Protein AF-A0A345H1N1-F1 (afdb_monomer_lite)

Radius of gyration: 35.84 Å; chains: 1; bounding box: 67×28×110 Å

Structure (mmCIF, N/CA/C/O backbone):
data_AF-A0A345H1N1-F1
#
_entry.id   AF-A0A345H1N1-F1
#
loop_
_atom_site.group_PDB
_atom_site.id
_atom_site.type_symbol
_atom_site.label_atom_id
_atom_site.label_alt_id
_atom_site.label_comp_id
_atom_site.label_asym_id
_atom_site.label_entity_id
_atom_site.label_seq_id
_atom_site.pdbx_PDB_ins_code
_atom_site.Cartn_x
_atom_site.Cartn_y
_atom_site.Cartn_z
_atom_site.occupancy
_atom_site.B_iso_or_equiv
_atom_site.auth_seq_id
_atom_site.auth_comp_id
_atom_site.auth_asym_id
_atom_site.auth_atom_id
_atom_site.pdbx_PDB_model_num
ATOM 1 N N . MET A 1 1 ? 13.027 12.623 -29.153 1.00 39.78 1 MET A N 1
ATOM 2 C CA . MET A 1 1 ? 14.029 11.541 -29.281 1.00 39.78 1 MET A CA 1
ATOM 3 C C . MET A 1 1 ? 15.405 12.136 -28.985 1.00 39.78 1 MET A C 1
ATOM 5 O O . MET A 1 1 ? 16.012 12.706 -29.875 1.00 39.78 1 MET A O 1
ATOM 9 N N . PHE A 1 2 ? 15.850 12.129 -27.725 1.00 37.16 2 PHE A N 1
ATOM 10 C CA . PHE A 1 2 ? 17.120 12.752 -27.324 1.00 37.16 2 PHE A CA 1
ATOM 11 C C . PHE A 1 2 ? 18.107 11.652 -26.933 1.00 37.16 2 PHE A C 1
ATOM 13 O O . PHE A 1 2 ? 18.015 11.105 -25.834 1.00 37.16 2 PHE A O 1
ATOM 20 N N . TYR A 1 3 ? 18.989 11.295 -27.869 1.00 51.28 3 TYR A N 1
ATOM 21 C CA . TYR A 1 3 ? 20.239 10.606 -27.556 1.00 51.28 3 TYR A CA 1
ATOM 22 C C . TYR A 1 3 ? 21.123 11.552 -26.745 1.00 51.28 3 TYR A C 1
ATOM 24 O O . TYR A 1 3 ? 20.972 12.775 -26.841 1.00 51.28 3 TYR A O 1
ATOM 32 N N . ASP A 1 4 ? 22.042 11.007 -25.955 1.00 50.91 4 ASP A N 1
ATOM 33 C CA . ASP A 1 4 ? 23.079 11.830 -25.349 1.00 50.91 4 ASP A CA 1
ATOM 34 C C . ASP A 1 4 ? 23.990 12.329 -26.482 1.00 50.91 4 ASP A C 1
ATOM 36 O O . ASP A 1 4 ? 24.907 11.637 -26.917 1.00 50.91 4 ASP A O 1
ATOM 40 N N . LYS A 1 5 ? 23.692 13.521 -27.023 1.00 53.75 5 LYS A N 1
ATOM 41 C CA . LYS A 1 5 ? 24.437 14.202 -28.104 1.00 53.75 5 LYS A CA 1
ATOM 42 C C . LYS A 1 5 ? 25.899 14.514 -27.732 1.00 53.75 5 LYS A C 1
ATOM 44 O O . LYS A 1 5 ? 26.544 15.303 -28.405 1.00 53.75 5 LYS A O 1
ATOM 49 N N . LYS A 1 6 ? 26.412 13.964 -26.631 1.00 58.31 6 LYS A N 1
ATOM 50 C CA . LYS A 1 6 ? 27.710 14.289 -26.040 1.00 58.31 6 LYS A CA 1
ATOM 51 C C . LYS A 1 6 ? 28.793 13.249 -26.307 1.00 58.31 6 LYS A C 1
ATOM 53 O O . LYS A 1 6 ? 29.934 13.501 -25.936 1.00 58.31 6 LYS A O 1
ATOM 58 N N . ALA A 1 7 ? 28.484 12.111 -26.934 1.00 70.31 7 ALA A N 1
ATOM 59 C CA . ALA A 1 7 ? 29.534 11.184 -27.345 1.00 70.31 7 ALA A CA 1
ATOM 60 C C . ALA A 1 7 ? 30.322 11.800 -28.522 1.00 70.31 7 ALA A C 1
ATOM 62 O O . ALA A 1 7 ? 29.725 12.044 -29.575 1.00 70.31 7 ALA A O 1
ATOM 63 N N . PRO A 1 8 ? 31.636 12.057 -28.378 1.00 77.50 8 PRO A N 1
ATOM 64 C CA . PRO A 1 8 ? 32.432 12.701 -29.424 1.00 77.50 8 PRO A CA 1
ATOM 65 C C . PRO A 1 8 ? 32.427 11.902 -30.737 1.00 77.50 8 PRO A C 1
ATOM 67 O O . PRO A 1 8 ? 32.421 12.501 -31.807 1.00 77.50 8 PRO A O 1
ATOM 70 N N . GLU A 1 9 ? 32.319 10.573 -30.658 1.00 82.50 9 GLU A N 1
ATOM 71 C CA . GLU A 1 9 ? 32.209 9.666 -31.810 1.00 82.50 9 GLU A CA 1
ATOM 72 C C . GLU A 1 9 ? 30.893 9.852 -32.595 1.00 82.50 9 GLU A C 1
ATOM 74 O O . GLU A 1 9 ? 30.900 9.819 -33.821 1.00 82.50 9 GLU A O 1
ATOM 79 N N . LEU A 1 10 ? 29.763 10.116 -31.918 1.00 79.88 10 LEU A N 1
ATOM 80 C CA . LEU A 1 10 ? 28.478 10.384 -32.588 1.00 79.88 10 LEU A CA 1
ATOM 81 C C . LEU A 1 10 ? 28.471 11.754 -33.276 1.00 79.88 10 LEU A C 1
ATOM 83 O O . LEU A 1 10 ? 27.921 11.882 -34.365 1.00 79.88 10 LEU A O 1
ATOM 87 N N . ILE A 1 11 ? 29.098 12.760 -32.655 1.00 82.50 11 ILE A N 1
ATOM 88 C CA . ILE A 1 11 ? 29.240 14.102 -33.239 1.00 82.50 11 ILE A CA 1
ATOM 89 C C . ILE A 1 11 ? 30.155 14.054 -34.471 1.00 82.50 11 ILE A C 1
ATOM 91 O O . ILE A 1 11 ? 29.876 14.714 -35.469 1.00 82.50 11 ILE A O 1
ATOM 95 N N . GLN A 1 12 ? 31.241 13.277 -34.414 1.00 86.19 12 GLN A N 1
ATOM 96 C CA . GLN A 1 12 ? 32.125 13.064 -35.562 1.00 86.19 12 GLN A CA 1
ATOM 97 C C . GLN A 1 12 ? 31.409 12.325 -36.694 1.00 86.19 12 GLN A C 1
ATOM 99 O O . GLN A 1 12 ? 31.507 12.758 -37.835 1.00 86.19 12 GLN A O 1
ATOM 104 N N . LEU A 1 13 ? 30.634 11.283 -36.381 1.00 86.56 13 LEU A N 1
ATOM 105 C CA . LEU A 1 13 ? 29.859 10.544 -37.377 1.00 86.56 13 LEU A CA 1
ATOM 106 C C . LEU A 1 13 ? 28.809 11.423 -38.081 1.00 86.56 13 LEU A C 1
ATOM 108 O O . LEU A 1 13 ? 28.622 11.308 -39.289 1.00 86.56 13 LEU A O 1
ATOM 112 N N . GLU A 1 14 ? 28.125 12.299 -37.336 1.00 86.12 14 GLU A N 1
ATOM 113 C CA . GLU A 1 14 ? 27.153 13.255 -37.889 1.00 86.12 14 GLU A CA 1
ATOM 114 C C . GLU A 1 14 ? 27.842 14.262 -38.823 1.00 86.12 14 GLU A C 1
ATOM 116 O O . GLU A 1 14 ? 27.400 14.431 -39.955 1.00 86.12 14 GLU A O 1
ATOM 121 N N . LYS A 1 15 ? 28.998 14.809 -38.422 1.00 87.31 15 LYS A N 1
ATOM 122 C CA . LYS A 1 15 ? 29.807 15.683 -39.287 1.00 87.31 15 LYS A CA 1
ATOM 123 C C . LYS A 1 15 ? 30.308 14.983 -40.549 1.00 87.31 15 LYS A C 1
ATOM 125 O O . LYS A 1 15 ? 30.185 15.541 -41.627 1.00 87.31 15 LYS A O 1
ATOM 130 N N . SER A 1 16 ? 30.832 13.761 -40.448 1.00 86.81 16 SER A N 1
ATOM 131 C CA . SER A 1 16 ? 31.316 13.018 -41.621 1.00 86.81 16 SER A CA 1
ATOM 132 C C . SER A 1 16 ? 30.208 12.710 -42.630 1.00 86.81 16 SER A C 1
ATOM 134 O O . SER A 1 16 ? 30.480 12.623 -43.825 1.00 86.81 16 SER A O 1
ATOM 136 N N . TYR A 1 17 ? 28.967 12.549 -42.169 1.00 89.12 17 TYR A N 1
ATOM 137 C CA . TYR A 1 17 ? 27.811 12.404 -43.050 1.00 89.12 17 TYR A CA 1
ATOM 138 C C . TYR A 1 17 ? 27.404 13.738 -43.689 1.00 89.12 17 TYR A C 1
ATOM 140 O O . TYR A 1 17 ? 27.202 13.788 -44.901 1.00 89.12 17 TYR A O 1
ATOM 148 N N . ASP A 1 18 ? 27.338 14.816 -42.902 1.00 89.38 18 ASP A N 1
ATOM 149 C CA . ASP A 1 18 ? 26.990 16.158 -43.389 1.00 89.38 18 ASP A CA 1
ATOM 150 C C . ASP A 1 18 ? 28.022 16.697 -44.398 1.00 89.38 18 ASP A C 1
ATOM 152 O O . ASP A 1 18 ? 27.653 17.327 -45.389 1.00 89.38 18 ASP A O 1
ATOM 156 N N . ASP A 1 19 ? 29.303 16.379 -44.193 1.00 92.00 19 ASP A N 1
ATOM 157 C CA . ASP A 1 19 ? 30.414 16.711 -45.092 1.00 92.00 19 ASP A CA 1
ATOM 158 C C . ASP A 1 19 ? 30.462 15.802 -46.344 1.00 92.00 19 ASP A C 1
ATOM 160 O O . ASP A 1 19 ? 31.315 15.981 -47.215 1.00 92.00 19 ASP A O 1
ATOM 164 N N . GLY A 1 20 ? 29.567 14.810 -46.452 1.00 87.25 20 GLY A N 1
ATOM 165 C CA . GLY A 1 20 ? 29.479 13.885 -47.588 1.00 87.25 20 GLY A CA 1
ATOM 166 C C . GLY A 1 20 ? 30.618 12.862 -47.678 1.00 87.25 20 GLY A C 1
ATOM 167 O O . GLY A 1 20 ? 30.794 12.237 -48.723 1.00 87.25 20 GLY A O 1
ATOM 168 N N . ILE A 1 21 ? 31.393 12.687 -46.603 1.00 89.75 21 ILE A N 1
ATOM 169 C CA . ILE A 1 21 ? 32.538 11.763 -46.539 1.00 89.75 21 ILE A CA 1
ATOM 170 C C 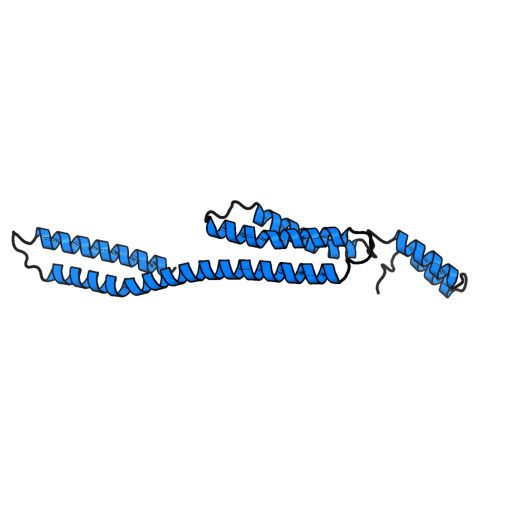. ILE A 1 21 ? 32.058 10.305 -46.514 1.00 89.75 21 ILE A C 1
ATOM 172 O O . ILE A 1 21 ? 32.719 9.430 -47.070 1.00 89.75 21 ILE A O 1
ATOM 176 N N . ILE A 1 22 ? 30.906 10.047 -45.891 1.00 89.81 22 ILE A N 1
ATOM 177 C CA . ILE A 1 22 ? 30.294 8.716 -45.787 1.00 89.81 22 ILE A CA 1
ATOM 178 C C . ILE A 1 22 ? 28.904 8.694 -46.419 1.00 89.81 22 ILE A C 1
ATOM 180 O O . ILE A 1 22 ? 28.160 9.676 -46.373 1.00 89.81 22 ILE A O 1
ATOM 184 N N . ASN A 1 23 ? 28.530 7.550 -46.993 1.00 91.50 23 ASN A N 1
ATOM 185 C CA . ASN A 1 23 ? 27.198 7.372 -47.564 1.00 91.50 23 ASN A CA 1
ATOM 186 C C . ASN A 1 23 ? 26.143 7.094 -46.467 1.00 91.50 23 ASN A C 1
ATOM 188 O O . ASN A 1 23 ? 26.455 6.831 -45.303 1.00 91.50 23 ASN A O 1
ATOM 192 N N . LYS A 1 24 ? 24.859 7.144 -46.837 1.00 89.06 24 LYS A N 1
ATOM 193 C CA . LYS A 1 24 ? 23.734 6.950 -45.905 1.00 89.06 24 LYS A CA 1
ATOM 194 C C . LYS A 1 24 ? 23.701 5.557 -45.265 1.00 89.06 24 LYS A C 1
ATOM 196 O O . LYS A 1 24 ? 23.335 5.439 -44.093 1.00 89.06 24 LYS A O 1
ATOM 201 N N . ASP A 1 25 ? 24.073 4.527 -46.015 1.00 89.69 25 ASP A N 1
ATOM 202 C CA . ASP A 1 25 ? 24.049 3.142 -45.543 1.00 89.69 25 ASP A CA 1
ATOM 203 C C . ASP A 1 25 ? 25.142 2.922 -44.489 1.00 89.69 25 ASP A C 1
ATOM 205 O O . ASP A 1 25 ? 24.876 2.397 -43.408 1.00 89.69 25 ASP A O 1
ATOM 209 N N . GLU A 1 26 ? 26.337 3.446 -44.743 1.00 87.31 26 GLU A N 1
ATOM 210 C CA . GLU A 1 26 ? 27.490 3.430 -43.850 1.00 87.31 26 GLU A CA 1
ATOM 211 C C . GLU A 1 26 ? 27.239 4.254 -42.582 1.00 87.31 26 GLU A C 1
ATOM 213 O O . GLU A 1 26 ? 27.481 3.771 -41.473 1.00 87.31 26 GLU A O 1
ATOM 218 N N . TYR A 1 27 ? 26.635 5.441 -42.715 1.00 87.19 27 TYR A N 1
ATOM 219 C CA . TYR A 1 27 ? 26.169 6.224 -41.570 1.00 87.19 27 TYR A CA 1
ATOM 220 C C . TYR A 1 27 ? 25.184 5.428 -40.706 1.00 87.19 27 TYR A C 1
ATOM 222 O O . TYR A 1 27 ? 25.303 5.406 -39.480 1.00 87.19 27 TYR A O 1
ATOM 230 N N . SER A 1 28 ? 24.216 4.744 -41.323 1.00 87.25 28 SER A N 1
ATOM 231 C CA . SER A 1 28 ? 23.210 3.974 -40.588 1.00 87.25 28 SER A CA 1
ATOM 232 C C . SER A 1 28 ? 23.809 2.772 -39.847 1.00 87.25 28 SER A C 1
ATOM 234 O O . SER A 1 28 ? 23.462 2.543 -38.685 1.00 87.25 28 SER A O 1
ATOM 236 N N . ALA A 1 29 ? 24.758 2.068 -40.472 1.00 88.94 29 ALA A N 1
ATOM 237 C CA . ALA A 1 29 ? 25.453 0.930 -39.884 1.00 88.94 29 ALA A CA 1
ATOM 238 C C . ALA A 1 29 ? 26.325 1.360 -38.696 1.00 88.94 29 ALA A C 1
ATOM 240 O O . ALA A 1 29 ? 26.198 0.814 -37.599 1.00 88.94 29 ALA A O 1
ATOM 241 N N . GLN A 1 30 ? 27.145 2.401 -38.866 1.00 86.88 30 GLN A N 1
ATOM 242 C CA . GLN A 1 30 ? 27.997 2.919 -37.791 1.00 86.88 30 GLN A CA 1
ATOM 243 C C . GLN A 1 30 ? 27.168 3.505 -36.642 1.00 86.88 30 GLN A C 1
ATOM 245 O O . GLN A 1 30 ? 27.479 3.297 -35.468 1.00 86.88 30 GLN A O 1
ATOM 250 N N . LYS A 1 31 ? 26.050 4.168 -36.953 1.00 85.81 31 LYS A N 1
ATOM 251 C CA . LYS A 1 31 ? 25.119 4.678 -35.942 1.00 85.81 31 LYS A CA 1
ATOM 252 C C . LYS A 1 31 ? 24.463 3.558 -35.138 1.00 85.81 31 LYS A C 1
ATOM 254 O O . LYS A 1 31 ? 24.249 3.744 -33.942 1.00 85.81 31 LYS A O 1
ATOM 259 N N . ALA A 1 32 ? 24.145 2.418 -35.753 1.00 84.19 32 ALA A N 1
ATOM 260 C CA . ALA A 1 32 ? 23.611 1.257 -35.044 1.00 84.19 32 ALA A CA 1
ATOM 261 C C . ALA A 1 32 ? 24.638 0.678 -34.056 1.00 84.19 32 ALA A C 1
ATOM 263 O O . ALA A 1 32 ? 24.300 0.475 -32.891 1.00 84.19 32 ALA A O 1
ATOM 264 N N . ILE A 1 33 ? 25.898 0.536 -34.482 1.00 86.00 33 ILE A N 1
ATOM 265 C CA . ILE A 1 33 ? 27.005 0.060 -33.635 1.00 86.00 33 ILE A CA 1
ATOM 266 C C . ILE A 1 33 ? 27.240 1.010 -32.455 1.00 86.00 33 ILE A C 1
ATOM 268 O O . ILE A 1 33 ? 27.330 0.582 -31.305 1.00 86.00 33 ILE A O 1
ATOM 272 N N . LEU A 1 34 ? 27.295 2.322 -32.709 1.00 82.88 34 LEU A N 1
ATOM 273 C CA . LEU A 1 34 ? 27.452 3.314 -31.642 1.00 82.88 34 LEU A CA 1
ATOM 274 C C . LEU A 1 34 ? 26.242 3.332 -30.700 1.00 82.88 34 LEU A C 1
ATOM 276 O O . LEU A 1 34 ? 26.401 3.494 -29.492 1.00 82.88 34 LEU A O 1
ATOM 280 N N . LYS A 1 35 ? 25.027 3.143 -31.225 1.00 77.12 35 LYS A N 1
ATOM 281 C CA . LYS A 1 35 ? 23.811 3.057 -30.409 1.00 77.12 35 LYS A CA 1
ATOM 282 C C . LYS A 1 35 ? 23.855 1.859 -29.466 1.00 77.12 35 LYS A C 1
ATOM 284 O O . LYS A 1 35 ? 23.473 2.015 -28.313 1.00 77.12 35 LYS A O 1
ATOM 289 N N . GLU A 1 36 ? 24.324 0.709 -29.934 1.00 80.12 36 GLU A N 1
ATOM 290 C CA . GLU A 1 36 ? 24.528 -0.476 -29.102 1.00 80.12 36 GLU A CA 1
ATOM 291 C C . GLU A 1 36 ? 25.612 -0.223 -28.043 1.00 80.12 36 GLU A C 1
ATOM 293 O O . GLU A 1 36 ? 25.354 -0.403 -26.854 1.00 80.12 36 GLU A O 1
ATOM 298 N N . LYS A 1 37 ? 26.763 0.339 -28.446 1.00 81.38 37 LYS A N 1
ATOM 299 C CA . LYS A 1 37 ? 27.897 0.678 -27.563 1.00 81.38 37 LYS A CA 1
ATOM 300 C C . LYS A 1 37 ? 27.518 1.605 -26.403 1.00 81.38 37 LYS A C 1
ATOM 302 O O . LYS A 1 37 ? 28.043 1.454 -25.304 1.00 81.38 37 LYS A O 1
ATOM 307 N N . TYR A 1 38 ? 26.638 2.578 -26.642 1.00 77.25 38 TYR A N 1
ATOM 308 C CA . TYR A 1 38 ? 26.179 3.524 -25.617 1.00 77.25 38 TYR A CA 1
ATOM 309 C C . TYR A 1 38 ? 24.842 3.136 -24.968 1.00 77.25 38 TYR A C 1
ATOM 311 O O . TYR A 1 38 ? 24.354 3.862 -24.097 1.00 77.25 38 TYR A O 1
ATOM 319 N N . SER A 1 39 ? 24.244 2.011 -25.366 1.00 77.88 39 SER A N 1
ATOM 320 C CA . SER A 1 39 ? 23.060 1.477 -24.698 1.00 77.88 39 SER A CA 1
ATOM 321 C C . SER A 1 39 ? 23.440 0.711 -23.431 1.00 77.88 39 SER A C 1
ATOM 323 O O . SER A 1 39 ? 24.506 0.112 -23.335 1.00 77.88 39 SER A O 1
ATOM 325 N N . PHE A 1 40 ? 22.568 0.748 -22.428 1.00 78.62 40 PHE A N 1
ATOM 326 C CA . PHE A 1 40 ? 22.725 0.004 -21.184 1.00 78.62 40 PHE A CA 1
ATOM 327 C C . PHE A 1 40 ? 21.446 -0.787 -20.926 1.00 78.62 40 PHE A C 1
ATOM 329 O O . PHE A 1 40 ? 20.407 -0.179 -20.672 1.00 78.62 40 PHE A O 1
ATOM 336 N N . VAL A 1 41 ? 21.516 -2.121 -21.014 1.00 79.38 41 VAL A N 1
ATOM 337 C CA . VAL A 1 41 ? 20.374 -3.034 -20.782 1.00 79.38 41 VAL A CA 1
ATOM 338 C C . VAL A 1 41 ? 19.149 -2.622 -21.623 1.00 79.38 41 VAL A C 1
ATOM 340 O O . VAL A 1 41 ? 18.059 -2.407 -21.110 1.00 79.38 41 VAL A O 1
ATOM 343 N N . GLY A 1 42 ? 19.352 -2.355 -22.918 1.00 76.81 42 GLY A N 1
ATOM 344 C CA . GLY A 1 42 ? 18.291 -1.894 -23.827 1.00 76.81 42 GLY A CA 1
ATOM 345 C C . GLY A 1 42 ? 17.887 -0.413 -23.694 1.00 76.81 42 GLY A C 1
ATOM 346 O O . GLY A 1 42 ? 17.185 0.116 -24.559 1.00 76.81 42 GLY A O 1
ATOM 347 N N . PHE A 1 43 ? 18.367 0.315 -22.679 1.00 81.81 43 PHE A N 1
ATOM 348 C CA . PHE A 1 43 ? 18.111 1.751 -22.516 1.00 81.81 43 PHE A CA 1
ATOM 349 C C . PHE A 1 43 ? 19.154 2.606 -23.233 1.00 81.81 43 PHE A C 1
ATOM 351 O O . PHE A 1 43 ? 20.336 2.288 -23.264 1.00 81.81 43 PHE A O 1
ATOM 358 N N . THR A 1 44 ? 18.744 3.768 -23.752 1.00 79.12 44 THR A N 1
ATOM 359 C CA . THR A 1 44 ? 19.651 4.668 -24.493 1.00 79.12 44 THR A CA 1
ATOM 360 C C . THR A 1 44 ? 20.733 5.328 -23.639 1.00 79.12 44 THR A C 1
ATOM 362 O O . THR A 1 44 ? 21.655 5.914 -24.192 1.00 79.12 44 THR A O 1
ATOM 365 N N . ASN A 1 45 ? 20.565 5.358 -22.315 1.00 81.81 45 ASN A N 1
ATOM 366 C CA . ASN A 1 45 ? 21.574 5.816 -21.365 1.00 81.81 45 ASN A CA 1
ATOM 367 C C . ASN A 1 45 ? 21.270 5.290 -19.953 1.00 81.81 45 ASN A C 1
ATOM 369 O O . ASN A 1 45 ? 20.127 4.962 -19.622 1.00 81.81 45 ASN A O 1
ATOM 373 N N . VAL A 1 46 ? 22.292 5.297 -19.093 1.00 84.12 46 VAL A N 1
ATOM 374 C CA . VAL A 1 46 ? 22.192 4.854 -17.690 1.00 84.12 46 VAL A CA 1
ATOM 375 C C . VAL A 1 46 ? 21.153 5.660 -16.909 1.00 84.12 46 VAL A C 1
ATOM 377 O O . VAL A 1 46 ? 20.441 5.114 -16.074 1.00 84.12 46 VAL A O 1
ATOM 380 N N . ARG A 1 47 ? 21.002 6.959 -17.200 1.00 84.00 47 ARG A N 1
ATOM 381 C CA . ARG A 1 47 ? 20.016 7.806 -16.516 1.00 84.00 47 ARG A CA 1
ATOM 382 C C . ARG A 1 47 ? 18.588 7.293 -16.726 1.00 84.00 47 ARG A C 1
ATOM 384 O O . ARG A 1 47 ? 17.835 7.220 -15.764 1.00 84.00 47 ARG A O 1
ATOM 391 N N . ARG A 1 48 ? 18.208 6.933 -17.956 1.00 83.00 48 ARG A N 1
ATOM 392 C CA . ARG A 1 48 ? 16.878 6.375 -18.248 1.00 83.00 48 ARG A CA 1
ATOM 393 C C . ARG A 1 48 ? 16.677 5.013 -17.607 1.00 83.00 48 ARG A C 1
ATOM 395 O O . ARG A 1 48 ? 15.598 4.781 -17.079 1.00 83.00 48 ARG A O 1
ATOM 402 N N . PHE A 1 49 ? 17.708 4.172 -17.607 1.00 87.69 49 PHE A N 1
ATOM 403 C CA . PHE A 1 49 ? 17.678 2.912 -16.872 1.00 87.69 49 PHE A CA 1
ATOM 404 C C . PHE A 1 49 ? 17.400 3.147 -15.378 1.00 87.69 49 PHE A C 1
ATOM 406 O O . PHE A 1 49 ? 16.466 2.570 -14.834 1.00 87.69 49 PHE A O 1
ATOM 413 N N . LEU A 1 50 ? 18.132 4.064 -14.733 1.00 88.69 50 LEU A N 1
ATOM 414 C CA . LEU A 1 50 ? 17.932 4.406 -13.320 1.00 88.69 50 LEU A CA 1
ATOM 415 C C . LEU A 1 50 ? 16.524 4.947 -13.037 1.00 88.69 50 LEU A C 1
ATOM 417 O O . LEU A 1 50 ? 15.937 4.595 -12.018 1.00 88.69 50 LEU A O 1
ATOM 421 N N . TYR A 1 51 ? 15.959 5.761 -13.934 1.00 87.12 51 TYR A N 1
ATOM 422 C CA . TYR A 1 51 ? 14.566 6.206 -13.812 1.00 87.12 51 TYR A CA 1
ATOM 423 C C . TYR A 1 51 ? 13.566 5.053 -13.954 1.00 87.12 51 TYR A C 1
ATOM 425 O O . TYR A 1 51 ? 12.598 5.004 -13.199 1.00 87.12 51 TYR A O 1
ATOM 433 N N . ALA A 1 52 ? 13.794 4.135 -14.897 1.00 86.69 52 ALA A N 1
ATOM 434 C CA . ALA A 1 52 ? 12.909 3.002 -15.146 1.00 86.69 52 ALA A CA 1
ATOM 435 C C . ALA A 1 52 ? 12.935 1.982 -13.998 1.00 86.69 52 ALA A C 1
ATOM 437 O O . ALA A 1 52 ? 11.880 1.521 -13.578 1.00 86.69 52 ALA A O 1
ATOM 438 N N . ILE A 1 53 ? 14.116 1.677 -13.451 1.00 92.44 53 ILE A N 1
ATOM 439 C CA . ILE A 1 53 ? 14.278 0.688 -12.375 1.00 92.44 53 ILE A CA 1
ATOM 440 C C . ILE A 1 53 ? 14.057 1.278 -10.976 1.00 92.44 53 ILE A C 1
ATOM 442 O O . ILE A 1 53 ? 13.650 0.565 -10.061 1.00 92.44 53 ILE A O 1
ATOM 446 N N . GLY A 1 54 ? 14.296 2.580 -10.793 1.00 92.00 54 GLY A N 1
ATOM 447 C CA . GLY A 1 54 ? 14.293 3.223 -9.480 1.00 92.00 54 GLY A CA 1
ATOM 448 C C . GLY A 1 54 ? 12.940 3.158 -8.775 1.00 92.00 54 GLY A C 1
ATOM 449 O O . GLY A 1 54 ? 12.881 2.802 -7.599 1.00 92.00 54 GLY A O 1
ATOM 450 N N . LEU A 1 55 ? 11.848 3.445 -9.491 1.00 90.44 55 LEU A N 1
ATOM 451 C CA . LEU A 1 55 ? 10.498 3.386 -8.925 1.00 90.44 55 LEU A CA 1
ATOM 452 C C . LEU A 1 55 ? 10.074 1.941 -8.576 1.00 90.44 55 LEU A C 1
ATOM 454 O O . LEU A 1 55 ? 9.654 1.725 -7.438 1.00 90.44 55 LEU A O 1
ATOM 458 N N . PRO A 1 56 ? 10.229 0.939 -9.467 1.00 93.88 56 PRO A N 1
ATOM 459 C CA . PRO A 1 56 ? 10.002 -0.468 -9.130 1.00 93.88 56 PRO A CA 1
ATOM 460 C C . PRO A 1 56 ? 10.809 -0.961 -7.928 1.00 93.88 56 PRO A C 1
ATOM 462 O O . PRO A 1 56 ? 10.256 -1.637 -7.063 1.00 93.88 56 PRO A O 1
ATOM 465 N N . VAL A 1 57 ? 12.092 -0.596 -7.833 1.00 94.94 57 VAL A N 1
ATOM 466 C CA . VAL A 1 57 ? 12.952 -0.971 -6.699 1.00 94.94 57 VAL A CA 1
ATOM 467 C C . VAL A 1 57 ? 12.482 -0.313 -5.408 1.00 94.94 57 VAL A C 1
ATOM 469 O O . VAL A 1 57 ? 12.367 -0.994 -4.392 1.00 94.94 57 VAL A O 1
ATOM 472 N N . ALA A 1 58 ? 12.158 0.981 -5.431 1.00 94.50 58 ALA A N 1
ATOM 473 C CA . ALA A 1 58 ? 11.630 1.670 -4.257 1.00 94.50 58 ALA A CA 1
ATOM 474 C C . ALA A 1 58 ? 10.303 1.049 -3.788 1.00 94.50 58 ALA A C 1
ATOM 476 O O . ALA A 1 58 ? 10.111 0.824 -2.591 1.00 94.50 58 ALA A O 1
ATOM 477 N N . LEU A 1 59 ? 9.407 0.710 -4.722 1.00 93.81 59 LEU A N 1
ATOM 478 C CA . LEU A 1 59 ? 8.144 0.033 -4.429 1.00 93.81 59 LEU A CA 1
ATOM 479 C C . LEU A 1 59 ? 8.374 -1.363 -3.839 1.00 93.81 59 LEU A C 1
ATOM 481 O O . LEU A 1 59 ? 7.764 -1.721 -2.834 1.00 93.81 59 LEU A O 1
ATOM 485 N N . PHE A 1 60 ? 9.280 -2.141 -4.427 1.00 95.75 60 PHE A N 1
ATOM 486 C CA . PHE A 1 60 ? 9.627 -3.477 -3.953 1.00 95.75 60 PHE A CA 1
ATOM 487 C C . PHE A 1 60 ? 10.218 -3.439 -2.539 1.00 95.75 60 PHE A C 1
ATOM 489 O O . PHE A 1 60 ? 9.745 -4.147 -1.657 1.00 95.75 60 PHE A O 1
ATOM 496 N N . VAL A 1 61 ? 11.205 -2.576 -2.288 1.00 95.56 61 VAL A N 1
ATOM 497 C CA . VAL A 1 61 ? 11.853 -2.483 -0.972 1.00 95.56 61 VAL A CA 1
ATOM 498 C C . VAL A 1 61 ? 10.883 -1.957 0.084 1.00 95.56 61 VAL A C 1
ATOM 500 O O . VAL A 1 61 ? 10.809 -2.525 1.170 1.00 95.56 61 VAL A O 1
ATOM 503 N N . SER A 1 62 ? 10.105 -0.914 -0.217 1.00 94.00 62 SER A N 1
ATOM 504 C CA . SER A 1 62 ? 9.124 -0.375 0.737 1.00 94.00 62 SER A CA 1
ATOM 505 C C . SER A 1 62 ? 8.046 -1.401 1.087 1.00 94.00 62 SER A C 1
ATOM 507 O O . SER A 1 62 ? 7.785 -1.635 2.265 1.00 94.00 62 SER A O 1
ATOM 509 N N . SER A 1 63 ? 7.471 -2.080 0.094 1.00 94.25 63 SER A N 1
ATOM 510 C CA . SER A 1 63 ? 6.479 -3.133 0.332 1.00 94.25 63 SER A CA 1
ATOM 511 C C . SER A 1 63 ? 7.066 -4.344 1.063 1.00 94.25 63 SER A C 1
ATOM 513 O O . SER A 1 63 ? 6.406 -4.898 1.942 1.00 94.25 63 SER A O 1
ATOM 515 N N . LEU A 1 64 ? 8.322 -4.713 0.795 1.00 93.75 64 LEU A N 1
ATOM 516 C CA . LEU A 1 64 ? 9.022 -5.769 1.527 1.00 93.75 64 LEU A CA 1
ATOM 517 C C . LEU A 1 64 ? 9.248 -5.390 2.999 1.00 93.75 64 LEU A C 1
ATOM 519 O O . L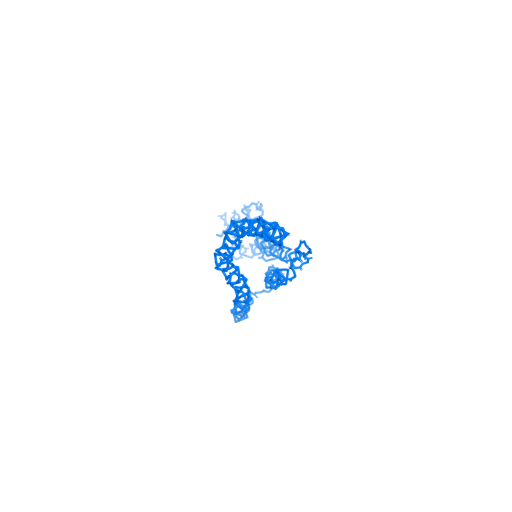EU A 1 64 ? 9.012 -6.209 3.886 1.00 93.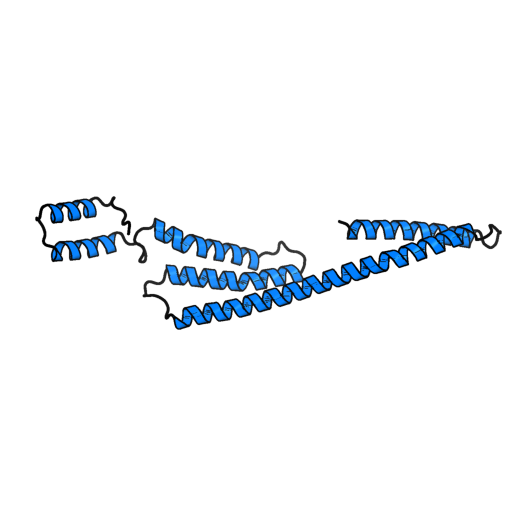75 64 LEU A O 1
ATOM 523 N N . LEU A 1 65 ? 9.649 -4.146 3.276 1.00 93.00 65 LEU A N 1
ATOM 524 C CA . LEU A 1 65 ? 9.793 -3.642 4.645 1.00 93.00 65 LEU A CA 1
ATOM 525 C C . LEU A 1 65 ? 8.459 -3.662 5.392 1.00 93.00 65 LEU A C 1
ATOM 527 O O . LEU A 1 65 ? 8.413 -4.066 6.552 1.00 93.00 65 LEU A O 1
ATOM 531 N N . ILE A 1 66 ? 7.367 -3.273 4.732 1.00 91.56 66 ILE A N 1
ATOM 532 C CA . ILE A 1 66 ? 6.028 -3.319 5.324 1.00 91.56 66 ILE A CA 1
ATOM 533 C C . ILE A 1 66 ? 5.605 -4.773 5.594 1.00 91.56 66 ILE A C 1
ATOM 535 O O . ILE A 1 66 ? 5.081 -5.068 6.669 1.00 91.56 66 ILE A O 1
ATOM 539 N N . LEU A 1 67 ? 5.886 -5.697 4.671 1.00 90.56 67 LEU A N 1
ATOM 540 C CA . LEU A 1 67 ? 5.595 -7.123 4.832 1.00 90.56 67 LEU A CA 1
ATOM 541 C C . LEU A 1 67 ? 6.330 -7.727 6.045 1.00 90.56 67 LEU A C 1
ATOM 543 O O . LEU A 1 67 ? 5.738 -8.486 6.818 1.00 90.56 67 LEU A O 1
ATOM 547 N N . LEU A 1 68 ? 7.601 -7.359 6.229 1.00 89.56 68 LEU A N 1
ATOM 548 C CA . LEU A 1 68 ? 8.465 -7.822 7.322 1.00 89.56 68 LEU A CA 1
ATOM 549 C C . LEU A 1 68 ? 8.299 -7.025 8.623 1.00 89.56 68 LEU A C 1
ATOM 551 O O . LEU A 1 68 ? 8.835 -7.423 9.657 1.00 89.56 68 LEU A O 1
ATOM 555 N N . SER A 1 69 ? 7.552 -5.921 8.597 1.00 87.31 69 SER A N 1
ATOM 556 C CA . SER A 1 69 ? 7.382 -5.045 9.751 1.00 87.31 69 SER A CA 1
ATOM 557 C C . SER A 1 69 ? 6.766 -5.790 10.939 1.00 87.31 69 SER A C 1
ATOM 559 O O . SER A 1 69 ? 5.818 -6.574 10.803 1.00 87.31 69 SER A O 1
ATOM 561 N N . THR A 1 70 ? 7.315 -5.520 12.123 1.00 81.38 70 THR A N 1
ATOM 562 C CA . THR A 1 70 ? 6.834 -5.988 13.433 1.00 81.38 70 THR A CA 1
ATOM 563 C C . THR A 1 70 ? 6.431 -4.832 14.352 1.00 81.38 70 THR A C 1
ATOM 565 O O . THR A 1 70 ? 5.986 -5.068 15.472 1.00 81.38 70 THR A O 1
ATOM 568 N N . PHE A 1 71 ? 6.536 -3.582 13.885 1.00 80.94 71 PHE A N 1
ATOM 569 C CA . PHE A 1 71 ? 6.273 -2.386 14.695 1.00 80.94 71 PHE A CA 1
ATOM 570 C C . PHE A 1 71 ? 4.795 -2.229 15.095 1.00 80.94 71 PHE A C 1
ATOM 572 O O . PHE A 1 71 ? 4.477 -1.531 16.057 1.00 80.94 71 PHE A O 1
ATOM 579 N N . ILE A 1 72 ? 3.880 -2.896 14.387 1.00 81.38 72 ILE A N 1
ATOM 580 C CA . ILE A 1 72 ? 2.435 -2.797 14.610 1.00 81.38 72 ILE A CA 1
ATOM 581 C C . ILE A 1 72 ? 1.983 -3.895 15.575 1.00 81.38 72 ILE A C 1
ATOM 583 O O . ILE A 1 72 ? 1.963 -5.075 15.230 1.00 81.38 72 ILE A O 1
ATOM 587 N N . LYS A 1 73 ? 1.566 -3.498 16.784 1.00 80.88 73 LYS A N 1
ATOM 588 C CA . LYS A 1 73 ? 1.122 -4.431 17.837 1.00 80.88 73 LYS A CA 1
ATOM 589 C C . LYS A 1 73 ? -0.235 -5.081 17.545 1.00 80.88 73 LYS A C 1
ATOM 591 O O . LYS A 1 73 ? -0.492 -6.201 17.984 1.00 80.88 73 LYS A O 1
ATOM 596 N N . HIS A 1 74 ? -1.119 -4.395 16.818 1.00 79.56 74 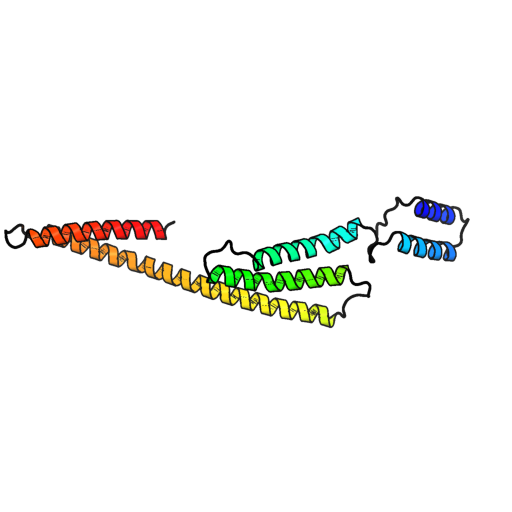HIS A N 1
ATOM 597 C CA . HIS A 1 74 ? -2.479 -4.880 16.597 1.00 79.56 74 HIS A CA 1
ATOM 598 C C . HIS A 1 74 ? -2.526 -5.963 15.507 1.00 79.56 74 HIS A C 1
ATOM 600 O O . HIS A 1 74 ? -2.308 -5.683 14.325 1.00 79.56 74 HIS A O 1
ATOM 606 N N . ARG A 1 75 ? -2.860 -7.204 15.898 1.00 80.94 75 ARG A N 1
ATOM 607 C CA . ARG A 1 75 ? -2.819 -8.402 15.031 1.00 80.94 75 ARG A CA 1
ATOM 608 C C . ARG A 1 75 ? -3.662 -8.295 13.755 1.00 80.94 75 ARG A C 1
ATOM 610 O O . ARG A 1 75 ? -3.254 -8.804 12.717 1.00 80.94 75 ARG A O 1
ATOM 617 N N . LEU A 1 76 ? -4.816 -7.628 13.807 1.00 77.69 76 LEU A N 1
ATOM 618 C CA . LEU A 1 76 ? -5.653 -7.445 12.612 1.00 77.69 76 LEU A CA 1
ATOM 619 C C . LEU A 1 76 ? -5.055 -6.424 11.639 1.00 77.69 76 LEU A C 1
ATOM 621 O O . LEU A 1 76 ? -5.084 -6.637 10.430 1.00 77.69 76 LEU A O 1
ATOM 625 N N . ILE A 1 77 ? -4.464 -5.348 12.166 1.00 78.75 77 ILE A N 1
ATOM 626 C CA . ILE A 1 77 ? -3.902 -4.264 11.352 1.00 78.75 77 ILE A CA 1
ATOM 627 C C . ILE A 1 77 ? -2.639 -4.760 10.647 1.00 78.75 77 ILE A C 1
ATOM 629 O O . ILE A 1 77 ? -2.488 -4.561 9.445 1.00 78.75 77 ILE A O 1
ATOM 633 N N . ILE A 1 78 ? -1.768 -5.483 11.360 1.00 85.38 78 ILE A N 1
ATOM 634 C CA . ILE A 1 78 ? -0.571 -6.080 10.755 1.00 85.38 78 ILE A CA 1
ATOM 635 C C . ILE A 1 78 ? -0.933 -7.108 9.676 1.00 85.38 78 ILE A C 1
ATOM 637 O O . ILE A 1 78 ? -0.273 -7.151 8.643 1.00 85.38 78 ILE A O 1
ATOM 641 N N . TYR A 1 79 ? -1.999 -7.896 9.861 1.00 84.56 79 TYR A N 1
ATOM 642 C CA . TYR A 1 79 ? -2.453 -8.841 8.840 1.00 84.56 79 TYR A CA 1
ATOM 643 C C . TYR A 1 79 ? -2.968 -8.115 7.591 1.00 84.56 79 TYR A C 1
ATOM 645 O O . TYR A 1 79 ? -2.534 -8.422 6.485 1.00 84.56 79 TYR A O 1
ATOM 653 N N . ALA A 1 80 ? -3.815 -7.097 7.766 1.00 81.50 80 ALA A N 1
ATOM 654 C CA . ALA A 1 80 ? -4.335 -6.279 6.671 1.00 81.50 80 ALA A CA 1
ATOM 655 C C . ALA A 1 80 ? -3.216 -5.599 5.865 1.00 81.50 80 ALA A C 1
ATOM 657 O O . ALA A 1 80 ? -3.189 -5.675 4.637 1.00 81.50 80 ALA A O 1
ATOM 658 N N . ILE A 1 81 ? -2.254 -4.991 6.559 1.00 85.38 81 ILE A N 1
ATOM 659 C CA . ILE A 1 81 ? -1.113 -4.306 5.949 1.00 85.38 81 ILE A CA 1
ATOM 660 C C . ILE A 1 81 ? -0.190 -5.291 5.216 1.00 85.38 81 ILE A C 1
ATOM 662 O O . ILE A 1 81 ? 0.253 -5.009 4.100 1.00 85.38 81 ILE A O 1
ATOM 666 N N . ARG A 1 82 ? 0.060 -6.477 5.784 1.00 88.06 82 ARG A N 1
ATOM 667 C CA . ARG A 1 82 ? 0.810 -7.544 5.102 1.00 88.06 82 ARG A CA 1
ATOM 668 C C . ARG A 1 82 ? 0.091 -8.017 3.843 1.00 88.06 82 ARG A C 1
ATOM 670 O O . ARG A 1 82 ? 0.726 -8.103 2.798 1.00 88.06 82 ARG A O 1
ATOM 677 N N . CYS A 1 83 ? -1.221 -8.244 3.910 1.00 85.94 83 CYS A N 1
ATOM 678 C CA . CYS A 1 83 ? -2.027 -8.599 2.741 1.00 85.94 83 CYS A CA 1
ATOM 679 C C . CYS A 1 83 ? -1.969 -7.524 1.651 1.00 85.94 83 CYS A C 1
ATOM 681 O O . CYS A 1 83 ? -1.802 -7.871 0.487 1.00 85.94 83 CYS A O 1
ATOM 683 N N . MET A 1 84 ? -2.036 -6.237 2.013 1.00 86.12 84 MET A N 1
ATOM 684 C CA . MET A 1 84 ? -1.856 -5.137 1.059 1.00 86.12 84 MET A CA 1
ATOM 685 C C . MET A 1 84 ? -0.448 -5.091 0.460 1.00 86.12 84 MET A C 1
ATOM 687 O O . MET A 1 84 ? -0.294 -4.687 -0.685 1.00 86.12 84 MET A O 1
ATOM 691 N N . SER A 1 85 ? 0.581 -5.497 1.200 1.00 91.06 85 SER A N 1
ATOM 692 C CA . SER A 1 85 ? 1.974 -5.399 0.745 1.00 91.06 85 SER A CA 1
ATOM 693 C C . SER A 1 85 ? 2.330 -6.442 -0.312 1.00 91.06 85 SER A C 1
ATOM 695 O O . SER A 1 85 ? 3.121 -6.157 -1.205 1.00 91.06 85 SER A O 1
ATOM 697 N N . ILE A 1 86 ? 1.718 -7.629 -0.254 1.00 89.69 86 ILE A N 1
ATOM 698 C CA . ILE A 1 86 ? 1.943 -8.723 -1.214 1.00 89.69 86 ILE A CA 1
ATOM 699 C C . ILE A 1 86 ? 1.779 -8.275 -2.681 1.00 89.69 86 ILE A C 1
ATOM 701 O O . ILE A 1 86 ? 2.722 -8.468 -3.450 1.00 89.69 86 ILE A O 1
ATOM 705 N N . PRO A 1 87 ? 0.654 -7.662 -3.111 1.00 89.88 87 PRO A N 1
ATOM 706 C CA . PRO A 1 87 ? 0.500 -7.227 -4.498 1.00 89.88 87 PRO A CA 1
ATOM 707 C C . PRO A 1 87 ? 1.543 -6.181 -4.909 1.00 89.88 87 PRO A C 1
ATOM 709 O O . PRO A 1 87 ? 1.998 -6.209 -6.051 1.00 89.88 87 PRO A O 1
ATOM 712 N N . PHE A 1 88 ? 1.987 -5.306 -4.000 1.00 90.75 88 PHE A N 1
ATOM 713 C CA . PHE A 1 88 ? 3.054 -4.343 -4.294 1.00 90.75 88 PHE A CA 1
ATOM 714 C C . PHE A 1 88 ? 4.425 -5.005 -4.450 1.00 90.75 88 PHE A C 1
ATOM 716 O O . PHE A 1 88 ? 5.165 -4.626 -5.356 1.00 90.75 88 PHE A O 1
ATOM 723 N N . VAL A 1 89 ? 4.739 -6.029 -3.648 1.00 93.81 89 VAL A N 1
ATOM 724 C CA . VAL A 1 89 ? 5.959 -6.838 -3.815 1.00 93.81 89 VAL A CA 1
ATOM 725 C C . VAL A 1 89 ? 5.943 -7.535 -5.174 1.00 93.81 89 VAL A C 1
ATOM 727 O O . VAL A 1 89 ? 6.920 -7.451 -5.916 1.00 93.81 89 VAL A O 1
ATOM 730 N N . ILE A 1 90 ? 4.823 -8.173 -5.532 1.00 90.25 90 ILE A N 1
ATOM 731 C CA . ILE A 1 90 ? 4.654 -8.851 -6.827 1.00 90.25 90 ILE A CA 1
ATOM 732 C C . ILE A 1 90 ? 4.809 -7.852 -7.978 1.00 90.25 90 ILE A C 1
ATOM 734 O O . ILE A 1 90 ? 5.537 -8.117 -8.930 1.00 90.25 90 ILE A O 1
ATOM 738 N N . THR A 1 91 ? 4.171 -6.686 -7.873 1.00 90.25 91 THR A N 1
ATOM 739 C CA . THR A 1 91 ? 4.231 -5.634 -8.898 1.00 90.25 91 THR A CA 1
ATOM 740 C C . THR A 1 91 ? 5.648 -5.081 -9.047 1.00 90.25 91 THR A C 1
ATOM 742 O O . THR A 1 91 ? 6.152 -4.963 -10.161 1.00 90.25 91 THR A O 1
ATOM 745 N N . GLY A 1 92 ? 6.324 -4.783 -7.935 1.00 93.00 92 GLY A N 1
ATOM 746 C CA . GLY A 1 92 ? 7.711 -4.324 -7.939 1.00 93.00 92 GLY A CA 1
ATOM 747 C C . GLY A 1 92 ? 8.648 -5.356 -8.567 1.00 93.00 92 GLY A C 1
ATOM 748 O O . GLY A 1 92 ? 9.418 -5.012 -9.459 1.00 93.00 92 GLY A O 1
ATOM 749 N N . ALA A 1 93 ? 8.526 -6.628 -8.177 1.00 91.94 93 ALA A N 1
ATOM 750 C CA . ALA A 1 93 ? 9.302 -7.721 -8.759 1.00 91.94 93 ALA A CA 1
ATOM 751 C C . ALA A 1 93 ? 9.053 -7.853 -10.268 1.00 91.94 93 ALA A C 1
ATOM 753 O O . ALA A 1 93 ? 10.010 -7.910 -11.035 1.00 91.94 93 ALA A O 1
ATOM 754 N N . TYR A 1 94 ? 7.788 -7.816 -10.698 1.00 89.00 94 TYR A N 1
ATOM 755 C CA . TYR A 1 94 ? 7.412 -7.857 -12.111 1.00 89.00 94 TYR A CA 1
ATOM 756 C C . TYR A 1 94 ? 8.086 -6.741 -12.917 1.00 89.00 94 TYR A C 1
ATOM 758 O O . TYR A 1 94 ? 8.712 -7.020 -13.937 1.00 89.00 94 TYR A O 1
ATOM 766 N N . PHE A 1 95 ? 8.021 -5.489 -12.453 1.00 88.38 95 PHE A N 1
ATOM 767 C CA . PHE A 1 95 ? 8.628 -4.368 -13.174 1.00 88.38 95 PHE A CA 1
ATOM 768 C C . PHE A 1 95 ? 10.158 -4.381 -13.137 1.00 88.38 95 PHE A C 1
ATOM 770 O O . PHE A 1 95 ? 10.782 -3.979 -14.118 1.00 88.38 95 PHE A O 1
ATOM 777 N N . ILE A 1 96 ? 10.778 -4.860 -12.054 1.00 91.75 96 ILE A N 1
ATOM 778 C CA . ILE A 1 96 ? 12.232 -5.071 -12.005 1.00 91.75 96 ILE A CA 1
ATOM 779 C C . ILE A 1 96 ? 12.632 -6.115 -13.046 1.00 91.75 96 ILE A C 1
ATOM 781 O O . ILE A 1 96 ? 13.535 -5.863 -13.841 1.00 91.75 96 ILE A O 1
ATOM 785 N N . THR A 1 97 ? 11.941 -7.259 -13.076 1.00 88.81 97 THR A N 1
ATOM 786 C CA . THR A 1 97 ? 12.189 -8.306 -14.069 1.00 88.81 97 THR A CA 1
ATOM 787 C C . THR A 1 97 ? 11.988 -7.765 -15.473 1.00 88.81 97 THR A C 1
ATOM 789 O O . THR A 1 97 ? 12.887 -7.918 -16.284 1.00 88.81 97 THR A O 1
ATOM 792 N N . TRP A 1 98 ? 10.882 -7.071 -15.746 1.00 85.31 98 TRP A N 1
ATOM 793 C CA . TRP A 1 98 ? 10.616 -6.460 -17.050 1.00 85.31 98 TRP A CA 1
ATOM 794 C C . TRP A 1 98 ? 11.712 -5.474 -17.475 1.00 85.31 98 TRP A C 1
ATOM 796 O O . TRP A 1 98 ? 12.164 -5.518 -18.610 1.00 85.31 98 TRP A O 1
ATOM 806 N N . THR A 1 99 ? 12.199 -4.637 -16.555 1.00 86.25 99 THR A N 1
ATOM 807 C CA . THR A 1 99 ? 13.257 -3.648 -16.837 1.00 86.25 99 THR A CA 1
ATOM 808 C C . THR A 1 99 ? 14.610 -4.300 -17.141 1.00 86.25 99 THR A C 1
ATOM 810 O O . THR A 1 99 ? 15.430 -3.719 -17.845 1.00 86.25 99 THR A O 1
ATOM 813 N N . LEU A 1 100 ? 14.865 -5.488 -16.590 1.00 86.19 100 LEU A N 1
ATOM 814 C CA . LEU A 1 100 ? 16.107 -6.240 -16.786 1.00 86.19 100 LEU A CA 1
ATOM 815 C C . LEU A 1 100 ? 15.997 -7.306 -17.884 1.00 86.19 100 LEU A C 1
ATOM 817 O O . LEU A 1 100 ? 16.997 -7.941 -18.218 1.00 86.19 100 LEU A O 1
ATOM 821 N N . TRP A 1 101 ? 14.799 -7.539 -18.417 1.00 84.50 101 TRP A N 1
ATOM 822 C CA . TRP A 1 101 ? 14.555 -8.567 -19.413 1.00 84.50 101 TRP A CA 1
ATOM 823 C C . TRP A 1 101 ? 14.919 -8.045 -20.802 1.00 84.50 101 TRP A C 1
ATOM 825 O O . TRP A 1 101 ? 14.347 -7.078 -21.288 1.00 84.50 101 TRP A O 1
ATOM 835 N N . ASP A 1 102 ? 15.869 -8.714 -21.450 1.00 66.25 102 ASP A N 1
ATOM 836 C CA . ASP A 1 102 ? 16.437 -8.289 -22.736 1.00 66.25 102 ASP A CA 1
ATOM 837 C C . ASP A 1 102 ? 15.512 -8.571 -23.941 1.00 66.25 102 ASP A C 1
ATOM 839 O O . ASP A 1 102 ? 15.707 -8.040 -25.033 1.00 66.25 102 ASP A O 1
ATOM 843 N N . ARG A 1 103 ? 14.469 -9.405 -23.776 1.00 62.97 103 ARG A N 1
ATOM 844 C CA . ARG A 1 103 ? 13.507 -9.666 -24.862 1.00 62.97 103 ARG A CA 1
ATOM 845 C C . ARG A 1 103 ? 12.393 -8.626 -24.926 1.00 62.97 103 ARG A C 1
ATOM 847 O O . ARG A 1 103 ? 11.908 -8.142 -23.909 1.00 62.97 103 ARG A O 1
ATOM 854 N N . GLN A 1 104 ? 11.958 -8.415 -26.167 1.00 58.34 104 GLN A N 1
ATOM 855 C CA . GLN A 1 104 ? 10.777 -7.675 -26.600 1.00 58.34 104 GLN A CA 1
ATOM 856 C C . GLN A 1 104 ? 9.558 -7.933 -25.701 1.00 58.34 104 GLN A C 1
ATOM 858 O O . GLN A 1 104 ? 9.373 -9.058 -25.233 1.00 58.34 104 GLN A O 1
ATOM 863 N N . ASP A 1 105 ? 8.785 -6.864 -25.486 1.00 66.62 105 ASP A N 1
ATOM 864 C CA . ASP A 1 105 ? 7.627 -6.731 -24.596 1.00 66.62 105 ASP A CA 1
ATOM 865 C C . ASP A 1 105 ? 6.864 -8.033 -24.305 1.00 66.62 105 ASP A C 1
ATOM 867 O O . ASP A 1 105 ? 6.607 -8.846 -25.198 1.00 66.62 105 ASP A O 1
ATOM 871 N N . PHE A 1 106 ? 6.440 -8.212 -23.045 1.00 69.19 106 PHE A N 1
ATOM 872 C CA . PHE A 1 106 ? 5.532 -9.306 -22.697 1.00 69.19 106 PHE A CA 1
ATOM 873 C C . PHE A 1 106 ? 4.315 -9.296 -23.634 1.00 69.19 106 PHE A C 1
ATOM 875 O O . PHE A 1 106 ? 3.816 -8.221 -23.978 1.00 69.19 106 PHE A O 1
ATOM 882 N N . PRO A 1 107 ? 3.804 -10.475 -24.028 1.00 81.38 107 PRO A N 1
ATOM 883 C CA . PRO A 1 107 ? 2.621 -10.543 -24.867 1.00 81.38 107 PRO A CA 1
ATOM 884 C C . PRO A 1 107 ? 1.468 -9.791 -24.199 1.00 81.38 107 PRO A C 1
ATOM 886 O O . PRO A 1 107 ? 1.200 -9.956 -23.006 1.00 81.38 107 PRO A O 1
ATOM 889 N N . GLU A 1 108 ? 0.787 -8.976 -24.999 1.00 83.62 108 GLU A N 1
ATOM 890 C CA . GLU A 1 108 ? -0.245 -8.028 -24.569 1.00 83.62 108 GLU A CA 1
ATOM 891 C C . GLU A 1 108 ? -1.340 -8.688 -23.704 1.00 83.62 108 GLU A C 1
ATOM 893 O O . GLU A 1 108 ? -1.822 -8.111 -22.728 1.00 83.62 108 GLU A O 1
ATOM 898 N N . SER A 1 109 ? -1.663 -9.954 -23.983 1.00 87.25 109 SER A N 1
ATOM 899 C CA . SER A 1 109 ? -2.609 -10.750 -23.197 1.00 87.25 109 SER A CA 1
ATOM 900 C C . SER A 1 109 ? -2.164 -10.983 -21.747 1.00 87.25 109 SER A C 1
ATOM 902 O O . SER A 1 109 ? -2.979 -10.876 -20.830 1.00 87.25 109 SER A O 1
ATOM 904 N N . ILE A 1 110 ? -0.883 -11.274 -21.502 1.00 83.75 110 ILE A N 1
ATOM 905 C CA . ILE A 1 110 ? -0.350 -11.490 -20.146 1.00 83.75 110 ILE A CA 1
ATOM 906 C C . ILE A 1 110 ? -0.379 -10.176 -19.359 1.00 83.75 110 ILE A C 1
ATOM 908 O O . ILE A 1 110 ? -0.722 -10.157 -18.176 1.00 83.75 110 ILE A O 1
ATOM 912 N N . TYR A 1 111 ? -0.088 -9.061 -20.026 1.00 83.38 111 TYR A N 1
ATOM 913 C CA . TYR A 1 111 ? -0.134 -7.743 -19.405 1.00 83.38 111 TYR A CA 1
ATOM 914 C C . TYR A 1 111 ? -1.546 -7.386 -18.911 1.00 83.38 111 TYR A C 1
ATOM 916 O O . TYR A 1 111 ? -1.734 -7.078 -17.734 1.00 83.38 111 TYR A O 1
ATOM 924 N N . TYR A 1 112 ? -2.569 -7.497 -19.763 1.00 87.75 112 TYR A N 1
ATOM 925 C CA . TYR A 1 112 ? -3.932 -7.163 -19.338 1.00 87.75 112 TYR A CA 1
ATOM 926 C C . TYR A 1 112 ? -4.504 -8.154 -18.323 1.00 87.75 112 TYR A C 1
ATOM 928 O O . TYR A 1 112 ? -5.160 -7.736 -17.370 1.00 87.75 112 TYR A O 1
ATOM 936 N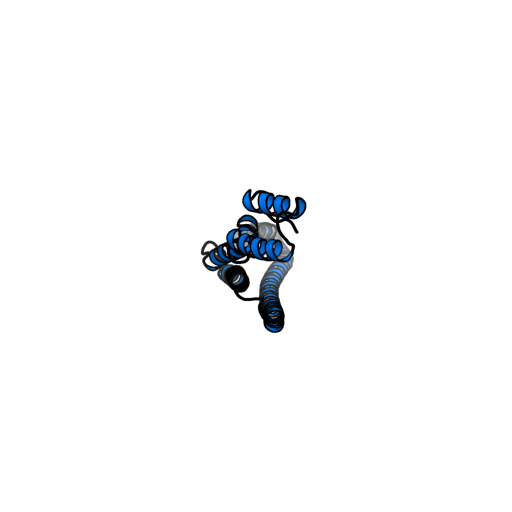 N . THR A 1 113 ? -4.224 -9.452 -18.466 1.00 87.38 113 THR A N 1
ATOM 937 C CA . THR A 1 113 ? -4.722 -10.459 -17.512 1.00 87.38 113 THR A CA 1
ATOM 938 C C . THR A 1 113 ? -4.138 -10.265 -16.113 1.00 87.38 113 THR A C 1
ATOM 940 O O . THR A 1 113 ? -4.878 -10.350 -15.131 1.00 87.38 113 THR A O 1
ATOM 943 N N . THR A 1 114 ? -2.845 -9.943 -16.000 1.00 83.75 114 THR A N 1
ATOM 944 C CA . THR A 1 114 ? -2.208 -9.656 -14.704 1.00 83.75 114 THR A CA 1
ATOM 945 C C . THR A 1 114 ? -2.794 -8.413 -14.043 1.00 83.75 114 THR A C 1
ATOM 947 O O . THR A 1 114 ? -3.098 -8.461 -12.852 1.00 83.75 114 THR A O 1
ATOM 950 N N . ILE A 1 115 ? -3.052 -7.341 -14.799 1.00 85.50 115 ILE A N 1
ATOM 951 C CA . ILE A 1 115 ? -3.693 -6.126 -14.271 1.00 85.50 115 ILE A CA 1
ATOM 952 C C . ILE A 1 115 ? -5.122 -6.405 -13.798 1.00 85.50 115 ILE A C 1
ATOM 954 O O . ILE A 1 115 ? -5.498 -5.979 -12.704 1.00 85.50 115 ILE A O 1
ATOM 958 N N . THR A 1 116 ? -5.920 -7.136 -14.580 1.00 89.81 116 THR A N 1
ATOM 959 C CA . THR A 1 116 ? -7.291 -7.489 -14.187 1.00 89.81 116 THR A CA 1
ATOM 960 C C . THR A 1 116 ? -7.303 -8.331 -12.914 1.00 89.81 116 THR A C 1
ATOM 962 O O . THR A 1 116 ? -8.061 -8.039 -11.989 1.00 89.81 116 THR A O 1
ATOM 965 N N . LEU A 1 117 ? -6.432 -9.340 -12.823 1.00 88.69 117 LEU A N 1
ATOM 966 C CA . LEU A 1 117 ? -6.341 -10.198 -11.644 1.00 88.69 117 LEU A CA 1
ATOM 967 C C . LEU A 1 117 ? -5.884 -9.409 -10.410 1.00 88.69 117 LEU A C 1
ATOM 969 O O . LEU A 1 117 ? -6.473 -9.540 -9.337 1.00 88.69 117 LEU A O 1
ATOM 973 N N . LEU A 1 118 ? -4.881 -8.542 -10.572 1.00 86.31 118 LEU A N 1
ATOM 974 C CA . LEU A 1 118 ? -4.384 -7.677 -9.506 1.00 86.31 118 LEU A CA 1
ATOM 975 C C . LEU A 1 118 ? -5.478 -6.729 -8.998 1.00 86.31 118 LEU A C 1
ATOM 977 O O . LEU A 1 118 ? -5.631 -6.562 -7.790 1.00 86.31 118 LEU A O 1
ATOM 981 N N . SER A 1 119 ? -6.275 -6.157 -9.905 1.00 90.19 119 SER A N 1
ATOM 982 C CA . SER A 1 119 ? -7.398 -5.287 -9.555 1.00 90.19 119 SER A CA 1
ATOM 983 C C . SER A 1 119 ? -8.434 -6.021 -8.702 1.00 90.19 119 SER A C 1
ATOM 985 O O . SER A 1 119 ? -8.792 -5.525 -7.636 1.00 90.19 119 SER A O 1
ATOM 987 N N . ILE A 1 120 ? -8.833 -7.238 -9.090 1.00 91.12 120 ILE A N 1
ATOM 988 C CA . ILE A 1 120 ? -9.781 -8.059 -8.317 1.00 91.12 120 ILE A CA 1
ATOM 989 C C . ILE A 1 120 ? -9.238 -8.348 -6.911 1.00 91.12 120 ILE A C 1
ATOM 991 O O . ILE A 1 120 ? -9.965 -8.208 -5.924 1.00 91.12 120 ILE A O 1
ATOM 995 N N . VAL A 1 121 ? -7.958 -8.718 -6.803 1.00 87.38 121 VAL A N 1
ATOM 996 C CA . VAL A 1 121 ? -7.314 -9.018 -5.515 1.00 87.38 121 VAL A CA 1
ATOM 997 C C . VAL A 1 121 ? -7.282 -7.783 -4.615 1.00 87.38 121 VAL A C 1
ATOM 999 O O . VAL A 1 121 ? -7.662 -7.868 -3.447 1.00 87.38 121 VAL A O 1
ATOM 1002 N N . ILE A 1 122 ? -6.884 -6.625 -5.148 1.00 86.31 122 ILE A N 1
ATOM 1003 C CA . ILE A 1 122 ? -6.845 -5.370 -4.387 1.00 86.31 122 ILE A CA 1
ATOM 1004 C C . ILE A 1 122 ? -8.253 -4.970 -3.938 1.00 86.31 122 ILE A C 1
ATOM 1006 O O . ILE A 1 122 ? -8.446 -4.636 -2.769 1.00 86.31 122 ILE A O 1
ATOM 1010 N N . THR A 1 123 ? -9.252 -5.052 -4.820 1.00 90.81 123 THR A N 1
ATOM 1011 C CA . THR A 1 123 ? -10.647 -4.748 -4.477 1.00 90.81 123 THR A CA 1
ATOM 1012 C C . THR A 1 123 ? -11.167 -5.666 -3.375 1.00 90.81 123 THR A C 1
ATOM 1014 O O . THR A 1 123 ? -11.796 -5.185 -2.432 1.00 90.81 123 THR A O 1
ATOM 1017 N N . ALA A 1 124 ? -10.870 -6.967 -3.436 1.00 86.50 124 ALA A N 1
ATOM 1018 C CA . ALA A 1 124 ? -11.252 -7.910 -2.390 1.00 86.50 124 ALA A CA 1
ATOM 1019 C C . ALA A 1 124 ? -10.601 -7.554 -1.043 1.00 86.50 124 ALA A C 1
ATOM 1021 O O . ALA A 1 124 ? -11.294 -7.486 -0.027 1.00 86.50 124 ALA A O 1
ATOM 1022 N N . ILE A 1 125 ? -9.294 -7.268 -1.028 1.00 84.25 125 ILE A N 1
ATOM 1023 C CA . ILE A 1 125 ? -8.568 -6.864 0.188 1.00 84.25 125 ILE A CA 1
ATOM 1024 C C . ILE A 1 125 ? -9.179 -5.591 0.784 1.00 84.25 125 ILE A C 1
ATOM 1026 O O . ILE A 1 125 ? -9.475 -5.555 1.979 1.00 84.25 125 ILE A O 1
ATOM 1030 N N . LEU A 1 126 ? -9.416 -4.567 -0.042 1.00 85.88 126 LEU A N 1
ATOM 1031 C CA . LEU A 1 126 ? -10.024 -3.313 0.401 1.00 85.88 126 LEU A CA 1
ATOM 1032 C C . LEU A 1 126 ? -11.421 -3.540 0.976 1.00 85.88 126 LEU A C 1
ATOM 1034 O O . LEU A 1 126 ? -11.717 -3.033 2.054 1.00 85.88 126 LEU A O 1
ATOM 1038 N N . TYR A 1 127 ? -12.251 -4.348 0.316 1.00 88.62 127 TYR A N 1
ATOM 1039 C CA . TYR A 1 127 ? -13.582 -4.692 0.810 1.00 88.62 127 TYR A CA 1
ATOM 1040 C C . TYR A 1 127 ? -13.537 -5.319 2.212 1.00 88.62 127 TYR A C 1
ATOM 1042 O O . TYR A 1 127 ? -14.283 -4.901 3.100 1.00 88.62 127 TYR A O 1
ATOM 1050 N N . TYR A 1 128 ? -12.640 -6.283 2.448 1.00 83.81 128 TYR A N 1
ATOM 1051 C CA . TYR A 1 128 ? -12.489 -6.900 3.770 1.00 83.81 128 TYR A CA 1
ATOM 1052 C C . TYR A 1 128 ? -12.023 -5.904 4.832 1.00 83.81 128 TYR A C 1
ATOM 1054 O O . TYR A 1 128 ? -12.530 -5.927 5.954 1.00 83.81 128 TYR A O 1
ATOM 1062 N N . ILE A 1 129 ? -11.095 -5.013 4.485 1.00 82.50 129 ILE A N 1
ATOM 1063 C CA . ILE A 1 129 ? -10.587 -3.991 5.403 1.00 82.50 129 ILE A CA 1
ATOM 1064 C C . ILE A 1 129 ? -11.691 -2.999 5.767 1.00 82.50 129 ILE A C 1
ATOM 1066 O O . ILE A 1 129 ? -11.926 -2.771 6.952 1.00 82.50 129 ILE A O 1
ATOM 1070 N N . PHE A 1 130 ? -12.431 -2.489 4.780 1.00 84.44 130 PHE A N 1
ATOM 1071 C CA . PHE A 1 130 ? -13.582 -1.622 5.028 1.00 84.44 130 PHE A CA 1
ATOM 1072 C C . PHE A 1 130 ? -14.625 -2.309 5.903 1.00 84.44 130 PHE A C 1
ATOM 1074 O O . PHE A 1 130 ? -15.095 -1.716 6.865 1.00 84.44 130 PHE A O 1
ATOM 1081 N N . LYS A 1 131 ? -14.932 -3.584 5.647 1.00 83.75 131 LYS A N 1
ATOM 1082 C CA . LYS A 1 131 ? -15.888 -4.346 6.457 1.00 83.75 131 LYS A CA 1
ATOM 1083 C C . LYS A 1 131 ? -15.465 -4.462 7.926 1.00 83.75 131 LYS A C 1
ATOM 1085 O O . LYS A 1 131 ? -16.322 -4.383 8.806 1.00 83.75 131 LYS A O 1
ATOM 1090 N N . ILE A 1 132 ? -14.175 -4.668 8.199 1.00 80.56 132 ILE A N 1
ATOM 1091 C CA . ILE A 1 132 ? -13.644 -4.726 9.571 1.00 80.56 132 ILE A CA 1
ATOM 1092 C C . ILE A 1 132 ? -13.765 -3.353 10.234 1.00 80.56 132 ILE A C 1
ATOM 1094 O O . ILE A 1 132 ? -14.346 -3.253 11.311 1.00 80.56 132 ILE A O 1
ATOM 1098 N N . ILE A 1 133 ? -13.300 -2.304 9.554 1.00 82.12 133 ILE A N 1
ATOM 1099 C CA . ILE A 1 133 ? -13.337 -0.928 10.057 1.00 82.12 133 ILE A CA 1
ATOM 1100 C C . ILE A 1 133 ? -14.779 -0.508 10.360 1.00 82.12 133 ILE A C 1
ATOM 1102 O O . ILE A 1 133 ? -15.073 -0.083 11.472 1.00 82.12 133 ILE A O 1
ATOM 1106 N N . SER A 1 134 ? -15.710 -0.707 9.424 1.00 83.69 134 SER A N 1
ATOM 1107 C CA . SER A 1 134 ? -17.125 -0.373 9.619 1.00 83.69 134 SER A CA 1
ATOM 1108 C C . SER A 1 134 ? -17.748 -1.115 10.801 1.00 83.69 134 SER A C 1
ATOM 1110 O O . SER A 1 134 ? -18.559 -0.544 11.522 1.00 83.69 134 SER A O 1
ATOM 1112 N N . LYS A 1 135 ? -17.370 -2.377 11.044 1.00 82.75 135 LYS A N 1
ATOM 1113 C CA . LYS A 1 135 ? -17.876 -3.131 12.199 1.00 82.75 135 LYS A CA 1
ATOM 1114 C C . LYS A 1 135 ? -17.421 -2.515 13.522 1.00 82.75 135 LYS A C 1
ATOM 1116 O O . LYS A 1 135 ? -18.215 -2.463 14.460 1.00 82.75 135 LYS A O 1
ATOM 1121 N N . ASP A 1 136 ? -16.170 -2.081 13.601 1.00 81.31 136 ASP A N 1
ATOM 1122 C CA . ASP A 1 136 ? -15.625 -1.473 14.813 1.00 81.31 136 ASP A CA 1
ATOM 1123 C C . ASP A 1 136 ? -16.197 -0.063 15.033 1.00 81.31 136 ASP A C 1
ATOM 1125 O O . ASP A 1 136 ? -16.596 0.255 16.152 1.00 81.31 136 ASP A O 1
ATOM 1129 N N . PHE A 1 137 ? -16.391 0.721 13.966 1.00 82.38 137 PHE A N 1
ATOM 1130 C CA . PHE A 1 137 ? -17.113 1.999 14.033 1.00 82.38 137 PHE A CA 1
ATOM 1131 C C . PHE A 1 137 ? -18.558 1.834 14.515 1.00 82.38 137 PHE A C 1
ATOM 1133 O O . PHE A 1 137 ? -18.973 2.529 15.437 1.00 82.38 137 PHE A O 1
ATOM 1140 N N . ASN A 1 138 ? -19.304 0.868 13.973 1.00 84.12 138 ASN A N 1
ATOM 1141 C CA . ASN A 1 138 ? -20.686 0.625 14.398 1.00 84.12 138 ASN A CA 1
ATOM 1142 C C . ASN A 1 138 ? -20.770 0.232 15.883 1.00 84.12 138 ASN A C 1
ATOM 1144 O O . ASN A 1 138 ? -21.714 0.610 16.577 1.00 84.12 138 ASN A O 1
ATOM 1148 N N . LYS A 1 139 ? -19.788 -0.524 16.397 1.00 84.94 139 LYS A N 1
ATOM 1149 C CA . LYS A 1 139 ? -19.712 -0.850 17.831 1.00 84.94 139 LYS A CA 1
ATOM 1150 C C . LYS A 1 139 ? -19.454 0.388 18.682 1.00 84.94 139 LYS A C 1
ATOM 1152 O O . LYS A 1 139 ? -20.120 0.549 19.700 1.00 84.94 139 LYS A O 1
ATOM 1157 N N . LEU A 1 140 ? -18.514 1.241 18.276 1.00 84.50 140 LEU A N 1
ATOM 1158 C CA . LEU A 1 140 ? -18.220 2.497 18.971 1.00 84.50 140 LEU A CA 1
ATOM 1159 C C . LEU A 1 140 ? -19.444 3.417 18.989 1.00 84.50 140 LEU A C 1
ATOM 1161 O O . LEU A 1 140 ? -19.785 3.970 20.030 1.00 84.50 140 LEU A O 1
ATOM 1165 N N . GLU A 1 141 ? -20.161 3.514 17.872 1.00 86.12 141 GLU A N 1
ATOM 1166 C CA . GLU A 1 141 ? -21.398 4.286 17.792 1.00 86.12 141 GLU A CA 1
ATOM 1167 C C . GLU A 1 141 ? -22.491 3.714 18.705 1.00 86.12 141 GLU A C 1
ATOM 1169 O O . GLU A 1 141 ? -23.149 4.462 19.426 1.00 86.12 141 GLU A O 1
ATOM 1174 N N . THR A 1 142 ? -22.633 2.387 18.754 1.00 87.75 142 THR A N 1
ATOM 1175 C CA . THR A 1 142 ? -23.572 1.721 19.672 1.00 87.75 142 THR A CA 1
ATOM 1176 C C . THR A 1 142 ? -23.220 2.015 21.135 1.00 87.75 142 THR A C 1
ATOM 1178 O O . THR A 1 142 ? -24.105 2.341 21.924 1.00 87.75 142 THR A O 1
ATOM 1181 N N . LEU A 1 143 ? -21.934 1.956 21.504 1.00 86.25 143 LEU A N 1
ATOM 1182 C CA . LEU A 1 143 ? -21.463 2.305 22.851 1.00 86.25 143 LEU A CA 1
ATOM 1183 C C . LEU A 1 143 ? -21.754 3.774 23.183 1.00 86.25 143 LEU A C 1
ATOM 1185 O O . LEU A 1 143 ? -22.254 4.078 24.265 1.00 86.25 143 LEU A O 1
ATOM 1189 N N . ARG A 1 144 ? -21.535 4.679 22.225 1.00 86.38 144 ARG A N 1
ATOM 1190 C CA . ARG A 1 144 ? -21.867 6.102 22.360 1.00 86.38 144 ARG A CA 1
ATOM 1191 C C . ARG A 1 144 ? -23.364 6.336 22.556 1.00 86.38 144 ARG A C 1
ATOM 1193 O O . ARG A 1 144 ? -23.756 7.170 23.365 1.00 86.38 144 ARG A O 1
ATOM 1200 N N . GLN A 1 145 ? -24.218 5.590 21.861 1.00 87.94 145 GLN A N 1
ATOM 1201 C CA . GLN A 1 145 ? -25.669 5.675 22.046 1.00 87.94 145 GLN A CA 1
ATOM 1202 C C . GLN A 1 145 ? -26.113 5.149 23.421 1.00 87.94 145 GLN A C 1
ATOM 1204 O O . GLN A 1 145 ? -27.078 5.663 23.984 1.00 87.94 145 GLN A O 1
ATOM 1209 N N . GLN A 1 146 ? -25.404 4.164 23.983 1.00 90.44 146 GLN A N 1
ATOM 1210 C CA . GLN A 1 146 ? -25.680 3.601 25.311 1.00 90.44 146 GLN A CA 1
ATOM 1211 C C . GLN A 1 146 ? -25.166 4.463 26.477 1.00 90.44 146 GLN A C 1
ATOM 1213 O O . GLN A 1 146 ? -25.655 4.308 27.597 1.00 90.44 146 GLN A O 1
ATOM 1218 N N . LEU A 1 147 ? -24.258 5.412 26.232 1.00 88.88 147 LEU A N 1
ATOM 1219 C CA . LEU A 1 147 ? -23.761 6.348 27.249 1.00 88.88 147 LEU A CA 1
ATOM 1220 C C . LEU A 1 147 ? -24.858 7.269 27.802 1.00 88.88 147 LEU A C 1
ATOM 1222 O O . LEU A 1 147 ? -24.992 7.402 29.014 1.00 88.88 147 LEU A O 1
ATOM 1226 N N . ASN A 1 148 ? -25.698 7.847 26.938 1.00 87.56 148 ASN A N 1
ATOM 1227 C CA . ASN A 1 148 ? -26.793 8.736 27.353 1.00 87.56 148 ASN A CA 1
ATOM 1228 C C . ASN A 1 148 ? -27.800 8.088 28.328 1.00 87.56 148 ASN A C 1
ATOM 1230 O O . ASN A 1 148 ? -28.088 8.681 29.371 1.00 87.56 148 ASN A O 1
ATOM 1234 N N . PRO A 1 149 ? -28.366 6.895 28.046 1.00 91.44 149 PRO A N 1
ATOM 1235 C CA . PRO A 1 149 ? -29.257 6.240 28.996 1.00 91.44 149 PRO A CA 1
ATOM 1236 C C . PRO A 1 149 ? -28.522 5.800 30.266 1.00 91.44 149 PRO A C 1
ATOM 1238 O O . PRO A 1 149 ? -29.118 5.853 31.339 1.00 91.44 149 PRO A O 1
ATOM 1241 N N . LEU A 1 150 ? -27.243 5.413 30.176 1.00 90.44 150 LEU A N 1
ATOM 1242 C CA . LEU A 1 150 ? -26.442 5.064 31.349 1.00 90.44 150 LEU A CA 1
ATOM 1243 C C . LEU A 1 150 ? -26.230 6.279 32.264 1.00 90.44 150 LEU A C 1
ATOM 1245 O O . LEU A 1 150 ? -26.471 6.172 33.462 1.00 90.44 150 LEU A O 1
ATOM 1249 N N . LYS A 1 151 ? -25.895 7.443 31.696 1.00 91.12 151 LYS A N 1
ATOM 1250 C CA . LYS A 1 151 ? -25.789 8.726 32.406 1.00 91.12 151 LYS A CA 1
ATOM 1251 C C . LYS A 1 151 ? -27.070 9.059 33.162 1.00 91.12 151 LYS A C 1
ATOM 1253 O O . LYS A 1 151 ? -27.038 9.262 34.369 1.00 91.12 151 LYS A O 1
ATOM 1258 N N . ARG A 1 152 ? -28.213 8.986 32.473 1.00 91.31 152 ARG A N 1
ATOM 1259 C CA . ARG A 1 152 ? -29.532 9.221 33.078 1.00 91.31 152 ARG A CA 1
ATOM 1260 C C . ARG A 1 152 ? -29.823 8.265 34.239 1.00 91.31 152 ARG A C 1
ATOM 1262 O O . ARG A 1 152 ? -30.407 8.676 35.235 1.00 91.31 152 ARG A O 1
ATOM 1269 N N . ASN A 1 153 ? -29.448 6.992 34.113 1.00 92.00 153 ASN A N 1
ATOM 1270 C CA . ASN A 1 153 ? -29.653 6.012 35.179 1.00 92.00 153 ASN A CA 1
ATOM 1271 C C . ASN A 1 153 ? -28.750 6.285 36.392 1.00 92.00 153 ASN A C 1
ATOM 1273 O O . ASN A 1 153 ? -29.190 6.097 37.521 1.00 92.00 153 ASN A O 1
ATOM 1277 N N . ILE A 1 154 ? -27.513 6.737 36.172 1.00 90.00 154 ILE A N 1
ATOM 1278 C CA . ILE A 1 154 ? -26.592 7.123 37.250 1.00 90.00 154 ILE A CA 1
ATOM 1279 C C . ILE A 1 154 ? -27.106 8.371 37.978 1.00 90.00 154 ILE A C 1
ATOM 1281 O O . ILE A 1 154 ? -27.104 8.393 39.208 1.00 90.00 154 ILE A O 1
ATOM 1285 N N . ASP A 1 155 ? -27.597 9.372 37.243 1.00 91.25 155 ASP A N 1
ATOM 1286 C CA . ASP A 1 155 ? -28.208 10.570 37.831 1.00 91.25 155 ASP A CA 1
ATOM 1287 C C . ASP A 1 155 ? -29.431 10.205 38.683 1.00 91.25 155 ASP A C 1
ATOM 1289 O O . ASP A 1 155 ? -29.527 10.632 39.825 1.00 91.25 155 ASP A O 1
ATOM 1293 N N . PHE A 1 156 ? -30.288 9.297 38.208 1.00 91.56 156 PHE A N 1
ATOM 1294 C CA . PHE A 1 156 ? -31.418 8.795 38.996 1.00 91.56 156 PHE A CA 1
ATOM 1295 C C . PHE A 1 156 ? -30.996 8.091 40.300 1.00 91.56 156 PHE A C 1
ATOM 1297 O O . PHE A 1 156 ? -31.638 8.267 41.334 1.00 91.56 156 PHE A O 1
ATOM 1304 N N . VAL A 1 157 ? -29.925 7.288 40.280 1.00 88.31 157 VAL A N 1
ATOM 1305 C CA . VAL A 1 157 ? -29.392 6.641 41.497 1.00 88.31 157 VAL A CA 1
ATOM 1306 C C . VAL A 1 157 ? -28.795 7.674 42.459 1.00 88.31 157 VAL A C 1
ATOM 1308 O O . VAL A 1 157 ? -28.932 7.525 43.672 1.00 88.31 157 VAL A O 1
ATOM 1311 N N . SER A 1 158 ? -28.174 8.730 41.928 1.00 90.00 158 SER A N 1
ATOM 1312 C CA . SER A 1 158 ? -27.706 9.880 42.709 1.00 90.00 158 SER A CA 1
ATOM 1313 C C . SER A 1 158 ? -28.877 10.588 43.397 1.00 90.00 158 SER A C 1
ATOM 1315 O O . SER A 1 158 ? -28.847 10.757 44.610 1.00 90.00 158 SER A O 1
ATOM 1317 N N . ASP A 1 159 ? -29.936 10.908 42.650 1.00 90.94 159 ASP A N 1
ATOM 1318 C CA . ASP A 1 159 ? -31.135 11.569 43.180 1.00 90.94 159 ASP A CA 1
ATOM 1319 C C . ASP A 1 159 ? -31.837 10.702 44.240 1.00 90.94 159 ASP A C 1
ATOM 1321 O O . ASP A 1 159 ? -32.342 11.201 45.244 1.00 90.94 159 ASP A O 1
ATOM 1325 N N . LEU A 1 160 ? -31.847 9.376 44.056 1.00 86.62 160 LEU A N 1
ATOM 1326 C CA . LEU A 1 160 ? -32.357 8.441 45.060 1.00 86.62 160 LEU A CA 1
ATOM 1327 C C . LEU A 1 160 ? -31.568 8.516 46.367 1.00 86.62 160 LEU A C 1
ATOM 1329 O O . LEU A 1 160 ? -32.181 8.496 47.434 1.00 86.62 160 LEU A O 1
ATOM 1333 N N . ALA A 1 161 ? -30.237 8.608 46.300 1.00 87.25 161 ALA A N 1
ATOM 1334 C CA . ALA A 1 161 ? -29.406 8.749 47.491 1.00 87.25 161 ALA A CA 1
ATOM 1335 C C . ALA A 1 161 ? -29.772 10.018 48.281 1.00 87.25 161 ALA A C 1
ATOM 1337 O O . ALA A 1 161 ? -29.837 9.968 49.509 1.00 87.25 161 ALA A O 1
ATOM 1338 N N . ASP A 1 162 ? -30.102 11.113 47.594 1.00 87.44 162 ASP A N 1
ATOM 1339 C CA . ASP A 1 162 ? -30.486 12.384 48.222 1.00 87.44 162 ASP A CA 1
ATOM 1340 C C . ASP A 1 162 ? -31.858 12.331 48.914 1.00 87.44 162 ASP A C 1
ATOM 1342 O O . ASP A 1 162 ? -32.078 13.013 49.917 1.00 87.44 162 ASP A O 1
ATOM 1346 N N . ILE A 1 163 ? -32.773 11.494 48.415 1.00 89.12 163 ILE A N 1
ATOM 1347 C CA . ILE A 1 163 ? -34.145 11.361 48.935 1.00 89.12 163 ILE A CA 1
ATOM 1348 C C . ILE A 1 163 ? -34.233 10.346 50.091 1.00 89.12 163 ILE A C 1
ATOM 1350 O O . ILE A 1 163 ? -35.179 10.398 50.883 1.00 89.12 163 ILE A O 1
ATOM 1354 N N . ILE A 1 164 ? -33.267 9.427 50.230 1.00 86.12 164 ILE A N 1
ATOM 1355 C CA . ILE A 1 164 ? -33.246 8.464 51.341 1.00 86.12 164 ILE A CA 1
ATOM 1356 C C . ILE A 1 164 ? -33.105 9.227 52.677 1.00 86.12 164 ILE A C 1
ATOM 1358 O O . ILE A 1 164 ? -32.127 9.962 52.870 1.00 86.12 164 ILE A O 1
ATOM 1362 N N . PRO A 1 165 ? -34.057 9.065 53.620 1.00 85.62 165 PRO A N 1
ATOM 1363 C CA . PRO A 1 165 ? -33.992 9.734 54.914 1.00 85.62 165 PRO A CA 1
ATOM 1364 C C . PRO A 1 165 ? -32.790 9.226 55.710 1.00 85.62 165 PRO A C 1
ATOM 1366 O O . PRO A 1 165 ? -32.450 8.054 55.631 1.00 85.62 165 PRO A O 1
ATOM 1369 N N . GLU A 1 166 ? -32.159 10.082 56.511 1.00 83.38 166 GLU A N 1
ATOM 1370 C CA . GLU A 1 166 ? -31.052 9.675 57.382 1.00 83.38 166 GLU A CA 1
ATOM 1371 C C . GLU A 1 166 ? -31.590 9.120 58.703 1.00 83.38 166 GLU A C 1
ATOM 1373 O O . GLU A 1 166 ? -31.738 9.829 59.696 1.00 83.38 166 GLU A O 1
ATOM 1378 N N . THR A 1 167 ? -31.912 7.827 58.709 1.00 87.69 167 THR A N 1
ATOM 1379 C CA . THR A 1 167 ? -32.231 7.071 59.929 1.00 87.69 167 THR A CA 1
ATOM 1380 C C . THR A 1 167 ? -31.093 6.112 60.274 1.00 87.69 167 THR A C 1
ATOM 1382 O O . THR A 1 167 ? -30.307 5.727 59.408 1.00 87.69 167 THR A O 1
ATOM 1385 N N . SER A 1 168 ? -31.002 5.664 61.529 1.00 80.62 168 SER A N 1
ATOM 1386 C CA . SER A 1 168 ? -29.958 4.721 61.975 1.00 80.62 168 SER A CA 1
ATOM 1387 C C . SER A 1 168 ? -29.878 3.431 61.144 1.00 80.62 168 SER A C 1
ATOM 1389 O O . SER A 1 168 ? -28.831 2.793 61.111 1.00 80.62 168 SER A O 1
ATOM 1391 N N . GLU A 1 169 ? -30.963 3.053 60.464 1.00 81.94 169 GLU A N 1
ATOM 1392 C CA . GLU A 1 169 ? -31.054 1.858 59.615 1.00 81.94 169 GLU A CA 1
ATOM 1393 C C . GLU A 1 169 ? -30.688 2.120 58.142 1.00 81.94 169 GLU A C 1
ATOM 1395 O O . GLU A 1 169 ? -30.350 1.192 57.411 1.00 81.94 169 GLU A O 1
ATOM 1400 N N . THR A 1 170 ? -30.733 3.375 57.688 1.00 85.38 170 THR A N 1
ATOM 1401 C CA . THR A 1 170 ? -30.644 3.756 56.264 1.00 85.38 170 THR A CA 1
ATOM 1402 C C . THR A 1 170 ? -29.382 4.543 55.917 1.00 85.38 170 THR A C 1
ATOM 1404 O O . THR A 1 170 ? -28.978 4.547 54.756 1.00 85.38 170 THR A O 1
ATOM 1407 N N . VAL A 1 171 ? -28.696 5.126 56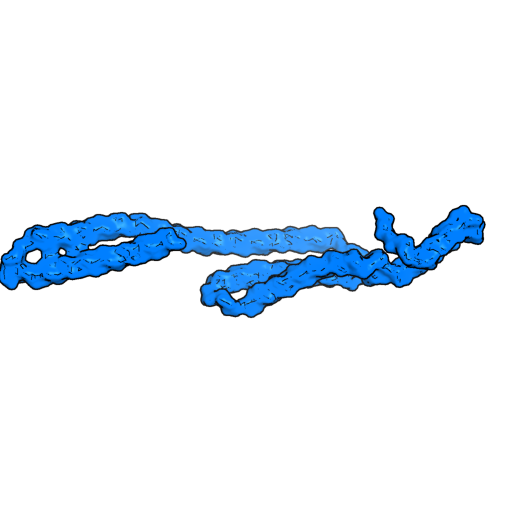.908 1.00 84.94 171 VAL A N 1
ATOM 1408 C CA . VAL A 1 171 ? -27.434 5.875 56.732 1.00 84.94 171 VAL A CA 1
ATOM 1409 C C . VAL A 1 171 ? -26.378 5.067 55.971 1.00 84.94 171 VAL A C 1
ATOM 1411 O O . VAL A 1 171 ? -25.730 5.598 55.071 1.00 84.94 171 VAL A O 1
ATOM 1414 N N . SER A 1 172 ? -26.234 3.769 56.265 1.00 86.75 172 SER A N 1
ATOM 1415 C CA . SER A 1 172 ? -25.256 2.926 55.562 1.00 86.75 172 SER A CA 1
ATOM 1416 C C . SER A 1 172 ? -25.626 2.685 54.097 1.00 86.75 172 SER A C 1
ATOM 1418 O O . SER A 1 172 ? -24.739 2.624 53.249 1.00 86.75 172 SER A O 1
ATOM 1420 N N . TYR A 1 173 ? -26.919 2.550 53.791 1.00 84.62 173 TYR A N 1
ATOM 1421 C CA . TYR A 1 173 ? -27.389 2.379 52.416 1.00 84.62 173 TYR A CA 1
ATOM 1422 C C . TYR A 1 173 ? -27.231 3.672 51.624 1.00 84.62 173 TYR A C 1
ATOM 1424 O O . TYR A 1 173 ? -26.715 3.624 50.514 1.00 84.62 173 TYR A O 1
ATOM 1432 N N . LYS A 1 174 ? -27.577 4.818 52.225 1.00 88.75 174 LYS A N 1
ATOM 1433 C CA . LYS A 1 174 ? -27.395 6.146 51.631 1.00 88.75 174 LYS A CA 1
ATOM 1434 C C . LYS A 1 174 ? -25.931 6.417 51.276 1.00 88.75 174 LYS A C 1
ATOM 1436 O O . LYS A 1 174 ? -25.634 6.805 50.147 1.00 88.75 174 LYS A O 1
ATOM 1441 N N . ALA A 1 175 ? -25.017 6.153 52.213 1.00 86.81 175 ALA A N 1
ATOM 1442 C CA . ALA A 1 175 ? -23.582 6.307 51.988 1.00 86.81 175 ALA A CA 1
ATOM 1443 C C . ALA A 1 175 ? -23.082 5.391 50.860 1.00 86.81 175 ALA A C 1
ATOM 1445 O O . ALA A 1 175 ? -22.374 5.842 49.965 1.00 86.81 175 ALA A O 1
ATOM 1446 N N . MET A 1 176 ? -23.505 4.122 50.848 1.00 89.06 176 MET A N 1
ATOM 1447 C CA . MET A 1 176 ? -23.128 3.178 49.795 1.00 89.06 176 MET A CA 1
ATOM 1448 C C . MET A 1 176 ? -23.652 3.610 48.418 1.00 89.06 176 MET A C 1
ATOM 1450 O O . MET A 1 176 ? -22.905 3.560 47.443 1.00 89.06 176 MET A O 1
ATOM 1454 N N . THR A 1 177 ? -24.906 4.065 48.321 1.00 87.38 177 THR A N 1
ATOM 1455 C CA . THR A 1 177 ? -25.491 4.543 47.059 1.00 87.38 177 THR A CA 1
ATOM 1456 C C . THR A 1 177 ? -24.838 5.826 46.552 1.00 87.38 177 THR A C 1
ATOM 1458 O O . THR A 1 177 ? -24.641 5.948 45.348 1.00 87.38 177 THR A O 1
ATOM 1461 N N . SER A 1 178 ? -24.462 6.743 47.448 1.00 87.56 178 SER A N 1
ATOM 1462 C CA . SER A 1 178 ? -23.769 7.992 47.105 1.00 87.56 178 SER A CA 1
ATOM 1463 C C . SER A 1 178 ? -22.349 7.732 46.597 1.00 87.56 178 SER A C 1
ATOM 1465 O O . SER A 1 178 ? -22.000 8.194 45.517 1.00 87.56 178 SER A O 1
ATOM 1467 N N . VAL A 1 179 ? -21.564 6.906 47.295 1.00 90.69 179 VAL A N 1
ATOM 1468 C CA . VAL A 1 179 ? -20.212 6.540 46.837 1.00 90.69 179 VAL A CA 1
ATOM 1469 C C . VAL A 1 179 ? -20.274 5.788 45.504 1.00 90.69 179 VAL A C 1
ATOM 1471 O O . VAL A 1 179 ? -19.513 6.070 44.585 1.00 90.69 179 VAL A O 1
ATOM 1474 N N . THR A 1 180 ? -21.231 4.866 45.357 1.00 89.44 180 THR A N 1
ATOM 1475 C CA . THR A 1 180 ? -21.392 4.105 44.109 1.00 89.44 180 THR A CA 1
ATOM 1476 C C . THR A 1 180 ? -21.801 5.005 42.938 1.00 89.44 180 THR A C 1
ATOM 1478 O O . THR A 1 180 ? -21.352 4.784 41.815 1.00 89.44 180 THR A O 1
ATOM 1481 N N . SER A 1 181 ? -22.655 6.011 43.157 1.00 89.31 181 SER A N 1
ATOM 1482 C CA . SER A 1 181 ? -23.067 6.928 42.089 1.00 89.31 181 SER A CA 1
ATOM 1483 C C . SER A 1 181 ? -21.928 7.862 41.667 1.00 89.31 181 SER A C 1
ATOM 1485 O O . SER A 1 181 ? -21.761 8.089 40.469 1.00 89.31 181 SER A O 1
ATOM 1487 N N . GLU A 1 182 ? -21.111 8.339 42.609 1.00 90.81 182 GLU A N 1
ATOM 1488 C CA . GLU A 1 182 ? -19.909 9.136 42.331 1.00 90.81 182 GLU A CA 1
ATOM 1489 C C . GLU A 1 182 ? -18.871 8.342 41.527 1.00 90.81 182 GLU A C 1
ATOM 1491 O O . GLU A 1 182 ? -18.451 8.801 40.461 1.00 90.81 182 GLU A O 1
ATOM 1496 N N . ASP A 1 183 ? -18.551 7.113 41.950 1.00 91.88 183 ASP A N 1
ATOM 1497 C CA . ASP A 1 183 ? -17.639 6.216 41.225 1.00 91.88 183 ASP A CA 1
ATOM 1498 C C . ASP A 1 183 ? -18.135 5.933 39.796 1.00 91.88 183 ASP A C 1
ATOM 1500 O O . ASP A 1 183 ? -17.359 5.882 38.834 1.00 91.88 183 ASP A O 1
ATOM 1504 N N . LEU A 1 184 ? -19.448 5.746 39.619 1.00 90.88 184 LEU A N 1
ATOM 1505 C CA . LEU A 1 184 ? -20.047 5.537 38.300 1.00 90.88 184 LEU A CA 1
ATOM 1506 C C . LEU A 1 184 ? -19.979 6.800 37.430 1.00 90.88 184 LEU A C 1
ATOM 1508 O O . LEU A 1 184 ? -19.692 6.676 36.238 1.00 90.88 184 LEU A O 1
ATOM 1512 N N . LYS A 1 185 ? -20.199 7.997 37.993 1.00 91.62 185 LYS A N 1
ATOM 1513 C CA . LYS A 1 185 ? -20.055 9.279 37.275 1.00 91.62 185 LYS A CA 1
ATOM 1514 C C . LYS A 1 185 ? -18.616 9.499 36.815 1.00 91.62 185 LYS A C 1
ATOM 1516 O O . LYS A 1 185 ? -18.405 9.878 35.664 1.00 91.62 185 LYS A O 1
ATOM 1521 N N . GLU A 1 186 ? -17.635 9.219 37.671 1.00 92.44 186 GLU A N 1
ATOM 1522 C CA . GLU A 1 186 ? -16.216 9.357 37.330 1.00 92.44 186 GLU A CA 1
ATOM 1523 C C . GLU A 1 186 ? -15.817 8.408 36.189 1.00 92.44 186 GLU A C 1
ATOM 1525 O O . GLU A 1 186 ? -15.207 8.823 35.200 1.00 92.44 186 GLU A O 1
ATOM 1530 N N . ASN A 1 187 ? -16.204 7.133 36.287 1.00 91.44 187 ASN A N 1
ATOM 1531 C CA . ASN A 1 187 ? -15.912 6.147 35.249 1.00 91.44 187 ASN A CA 1
ATOM 1532 C C . ASN A 1 187 ? -16.622 6.467 33.926 1.00 91.44 187 ASN A C 1
ATOM 1534 O O . ASN A 1 187 ? -16.032 6.294 32.860 1.00 91.44 187 ASN A O 1
ATOM 1538 N N . LEU A 1 188 ? -17.859 6.971 33.977 1.00 90.69 188 LEU A N 1
ATOM 1539 C CA . LEU A 1 188 ? -18.581 7.435 32.792 1.00 90.69 188 LEU A CA 1
ATOM 1540 C C . LEU A 1 188 ? -17.854 8.609 32.120 1.00 90.69 188 LEU A C 1
ATOM 1542 O O . LEU A 1 188 ? -17.698 8.599 30.901 1.00 90.69 188 LEU A O 1
ATOM 1546 N N . GLY A 1 189 ? -17.363 9.574 32.905 1.00 89.81 189 GLY A N 1
ATOM 1547 C CA . GLY A 1 189 ? -16.586 10.710 32.402 1.00 89.81 189 GLY A CA 1
ATOM 1548 C C . GLY A 1 189 ? -15.313 10.272 31.676 1.00 89.81 189 GLY A C 1
ATOM 1549 O O . GLY A 1 189 ? -15.069 10.708 30.555 1.00 89.81 189 GLY A O 1
ATOM 1550 N N . LYS A 1 190 ? -14.562 9.322 32.251 1.00 91.19 190 LYS A N 1
ATOM 1551 C CA . LYS A 1 190 ? -13.377 8.722 31.606 1.00 91.19 190 LYS A CA 1
ATOM 1552 C C . LYS A 1 190 ? -13.714 8.032 30.279 1.00 91.19 190 LYS A C 1
ATOM 1554 O O . LYS A 1 190 ? -12.943 8.109 29.323 1.00 91.19 190 LYS A O 1
ATOM 1559 N N . ILE A 1 191 ? -14.860 7.350 30.206 1.00 87.69 191 ILE A N 1
ATOM 1560 C CA . ILE A 1 191 ? -15.330 6.688 28.979 1.00 87.69 191 ILE A CA 1
ATOM 1561 C C . ILE A 1 191 ? -15.751 7.721 27.921 1.00 87.69 191 ILE A C 1
ATOM 1563 O O . ILE A 1 191 ? -15.409 7.543 26.754 1.00 87.69 191 ILE A O 1
ATOM 1567 N N . GLU A 1 192 ? -16.459 8.793 28.301 1.00 87.94 192 GLU A N 1
ATOM 1568 C CA . GLU A 1 192 ? -16.820 9.894 27.390 1.00 87.94 192 GLU A CA 1
ATOM 1569 C C . GLU A 1 192 ? -15.578 10.605 26.839 1.00 87.94 192 GLU A C 1
ATOM 1571 O O . GLU A 1 192 ? -15.528 10.883 25.643 1.00 87.94 192 GLU A O 1
ATOM 1576 N N . GLU A 1 193 ? -14.574 10.864 27.678 1.00 89.81 193 GLU A N 1
ATOM 1577 C CA . GLU A 1 193 ? -13.294 11.454 27.269 1.00 89.81 193 GLU A CA 1
ATOM 1578 C C . GLU A 1 193 ? -12.579 10.550 26.252 1.00 89.81 193 GLU A C 1
ATOM 1580 O O . GLU A 1 193 ? -12.283 10.981 25.141 1.00 89.81 193 GLU A O 1
ATOM 1585 N N . THR A 1 194 ? -12.445 9.255 26.561 1.00 86.06 194 THR A N 1
ATOM 1586 C CA . THR A 1 194 ? -11.788 8.269 25.679 1.00 86.06 194 THR A CA 1
ATOM 1587 C C . THR A 1 194 ? -12.513 8.063 24.340 1.00 86.06 194 THR A C 1
ATOM 1589 O O . THR A 1 194 ? -11.901 7.637 23.367 1.00 86.06 194 THR A O 1
ATOM 1592 N N . LEU A 1 195 ? -13.828 8.297 24.277 1.00 82.56 195 LEU A N 1
ATOM 1593 C CA . LEU A 1 195 ? -14.617 8.180 23.043 1.00 82.56 195 LEU A CA 1
ATOM 1594 C C . LEU A 1 195 ? -14.608 9.453 22.186 1.00 82.56 195 LEU A C 1
ATOM 1596 O O . LEU A 1 195 ? -15.028 9.387 21.027 1.00 82.56 195 LEU A O 1
ATOM 1600 N N . ASN A 1 196 ? -14.215 10.593 22.759 1.00 78.50 196 ASN A N 1
ATOM 1601 C CA . ASN A 1 196 ? -14.141 11.877 22.064 1.00 78.50 196 ASN A CA 1
ATOM 1602 C C . ASN A 1 196 ? -12.718 12.226 21.582 1.00 78.50 196 ASN A C 1
ATOM 1604 O O . ASN A 1 196 ? -12.611 13.060 20.681 1.00 78.50 196 ASN A O 1
ATOM 1608 N N . ASP A 1 197 ? -11.682 11.601 22.152 1.00 65.88 197 ASP A N 1
ATOM 1609 C CA . ASP A 1 197 ? -10.289 11.603 21.659 1.00 65.88 197 ASP A CA 1
ATOM 1610 C C . ASP A 1 197 ? -10.086 10.691 20.430 1.00 65.88 197 ASP A C 1
ATOM 1612 O O . ASP A 1 197 ? -9.314 11.084 19.519 1.00 65.88 197 ASP A O 1
#

Foldseek 3Di:
DDQPPPDVVLVVLVVCVVVVVDDPVRSVVVVVVVQVVQADLNHSHVVVLCVQLVVLVVLQVVLVCLLVDPPDPDPVVSVLSNLVSVLSNVSSVVSNCVSNPSDDDDPPVVVVVSVVVSVVSNVVSVVVVVVVVVVVVVVLVVVVVVLVVLLVVLVVLCVVLVPQDDDPVCVVVSVVSNVVSVVSVVVSVVVVVVSVD

pLDDT: mean 84.97, std 8.72, range [37.16, 95.75]

Sequence (197 aa):
MFYDKKAPELIQLEKSYDDGIINKDEYSAQKAILKEKYSFVGFTNVRRFLYAIGLPVALFVSSLLILLSTFIKHRLIIYAIRCMSIPFVITGAYFITWTLWDRQDFPESIYYTTITLLSIVITAILYYIFKIISKDFNKLETLRQQLNPLKRNIDFVSDLADIIPETSETVSYKAMTSVTSEDLKENLGKIEETLND

Secondary structure (DSSP, 8-state):
----TT-HHHHHHHHHHHTTSS-HHHHHHHHHHHHHHT-BTTBSSHHHHHHHHHHHHHHHHHHHHHHH------HHHHHHHHHHHHHHHHHHHHHHHHHH--SS---HHHHHHHHHHHHHHHHHHHHHHHHHHHHHHHHHHHHHHHHHHHHHHHHHHHHHHHHS---TTTHHHHHHHHHHHHHHHHHHHHHHHHHH-